Protein AF-A0A399RHL9-F1 (afdb_monomer_lite)

Radius of gyration: 34.87 Å; chains: 1; bounding box: 96×93×92 Å

Secondary structure (DSSP, 8-state):
--HHHHHHHHHHHHHHHHHHHHHHHHHHHHHHHHHHHHHHHHHHHHHHHHHHHHHHHHHHHHHHHHH----GGGGS----HHHHHHHH-TT-S--HHHHHHHHHHHHHHHHHHHHHHH-S-HHHHHHHHHHHHHHHHHHHHHHHHTT--GGGSPPEEHHHHHHHHHHTT--TTSSTT--HHHHHHHHHHHTT--EESPP-SS-HHHHHHS---------------PPPPP------------------------------------------------------PPPPP-----PPP-------

Organism: NCBI:txid1608422

Sequence (304 aa):
MTEENLEVLLVIGGGIAAIVVLMIIWFVWKNMRASGRALKMALDGVGHEFRFNLQRVLAELRDLSANGDVSDDLAMPLARPQLKSLLAQPAVKDKRALERLDTMYQALEASRSNVRQQGQSGEAVDAYKRSAVEAVAILYLWEQHKGGLPEKAPSTSSSAVRDWMKSLGFTQTLIPGMALRDEVIRQLRGMRMPLKPGDLRMTAQDYYGTPKKENTAPKGELVAGAPDPVEPTNMAEEAAQQAAEPEVEAPPAENEQSAPEPEEDVAEASQEAEPVVDNAVAEPTPAPLAGDAAQPSRRRRRRR

Foldseek 3Di:
DDPVVVVCCCVVVVVVVVVVVVVVVVVVVVVVVVVVVVVVVLLVVQLVLLLVLLVVLLLQLQCCQPPVDNDPVLVDQSDRVSLVVVCPDPVDPDCPLSVVLVVLSVQLNVLSVQCVVVPSDVVSSVSNLLSSLLSLLSSCCCPVVVSDQLQPDPEEELVVQVVVCVVSVNDLPSRPPGRSSVSNVVSSVVSVHRYPPDPCPADVCRVVVPPDPPPPPDDDDDDDDDDDDDDDDDDDDDDDDDDDDDDDDDDDDDDDDDDDDDDDDDDDDDDDDDDDDDDDDDDDDDDDDDDDDDDDDDDDDDDD

Structure (mmCIF, N/CA/C/O backbone):
data_AF-A0A399RHL9-F1
#
_entry.id   AF-A0A399RHL9-F1
#
loop_
_atom_site.group_PDB
_atom_site.id
_atom_site.type_symbol
_atom_site.label_atom_id
_atom_site.label_alt_id
_atom_site.label_comp_id
_atom_site.label_asym_id
_atom_site.label_entity_id
_atom_site.label_seq_id
_atom_site.pdbx_PDB_ins_code
_atom_site.Cartn_x
_atom_site.Cartn_y
_atom_site.Cartn_z
_atom_site.occupancy
_atom_site.B_iso_or_equiv
_atom_site.auth_seq_id
_atom_site.auth_comp_id
_atom_site.auth_asym_id
_atom_site.auth_atom_id
_atom_site.pdbx_PDB_model_num
ATOM 1 N N . MET A 1 1 ? 44.252 0.291 -57.057 1.00 55.25 1 MET A N 1
ATOM 2 C CA . MET A 1 1 ? 42.780 0.383 -56.952 1.00 55.25 1 MET A CA 1
ATOM 3 C C . MET A 1 1 ? 42.317 1.334 -58.038 1.00 55.25 1 MET A C 1
ATOM 5 O O . MET A 1 1 ? 42.894 2.407 -58.129 1.00 55.25 1 MET A O 1
ATOM 9 N N . THR A 1 2 ? 41.387 0.917 -58.895 1.00 80.38 2 THR A N 1
ATOM 10 C CA . THR A 1 2 ? 40.711 1.796 -59.865 1.00 80.38 2 THR A CA 1
ATOM 11 C C . THR A 1 2 ? 39.635 2.612 -59.143 1.00 80.38 2 THR A C 1
ATOM 13 O O . THR A 1 2 ? 39.122 2.144 -58.125 1.00 80.38 2 THR A O 1
ATOM 16 N N . GLU A 1 3 ? 39.307 3.812 -59.632 1.00 76.19 3 GLU A N 1
ATOM 17 C CA . GLU A 1 3 ? 38.246 4.668 -59.060 1.00 76.19 3 GLU A CA 1
ATOM 18 C C . GLU A 1 3 ? 36.916 3.912 -58.912 1.00 76.19 3 GLU A C 1
ATOM 20 O O . GLU A 1 3 ? 36.282 3.983 -57.864 1.00 76.19 3 GLU A O 1
ATOM 25 N N . GLU A 1 4 ? 36.582 3.059 -59.881 1.00 76.38 4 GLU A N 1
ATOM 26 C CA . GLU A 1 4 ? 35.396 2.192 -59.862 1.00 76.38 4 GLU A CA 1
ATOM 27 C C . GLU A 1 4 ? 35.346 1.259 -58.637 1.00 76.38 4 GLU A C 1
ATOM 29 O O . GLU A 1 4 ? 34.295 1.067 -58.029 1.00 76.38 4 GLU A O 1
ATOM 34 N N . ASN A 1 5 ? 36.487 0.707 -58.207 1.00 76.06 5 ASN A N 1
ATOM 35 C CA . ASN A 1 5 ? 36.539 -0.150 -57.018 1.00 76.06 5 ASN A CA 1
ATOM 36 C C . ASN A 1 5 ? 36.351 0.651 -55.722 1.00 76.06 5 ASN A C 1
ATOM 38 O O . ASN A 1 5 ? 35.915 0.091 -54.716 1.00 76.06 5 ASN A O 1
ATOM 42 N N . LEU A 1 6 ? 36.695 1.940 -55.733 1.00 74.25 6 LEU A N 1
ATOM 43 C CA . LEU A 1 6 ? 36.546 2.828 -54.586 1.00 74.25 6 LEU A CA 1
ATOM 44 C C . LEU A 1 6 ? 35.093 3.303 -54.460 1.00 74.25 6 LEU A C 1
ATOM 46 O O . LEU A 1 6 ? 34.550 3.264 -53.361 1.00 74.25 6 LEU A O 1
ATOM 50 N N . GLU A 1 7 ? 34.431 3.632 -55.572 1.00 77.38 7 GLU A N 1
ATOM 51 C CA . GLU A 1 7 ? 32.996 3.952 -55.610 1.00 77.38 7 GLU A CA 1
ATOM 52 C C . GLU A 1 7 ? 32.123 2.769 -55.183 1.00 77.38 7 GLU A C 1
ATOM 54 O O . GLU A 1 7 ? 31.241 2.921 -54.338 1.00 77.38 7 GLU A O 1
ATOM 59 N N . VAL A 1 8 ? 32.405 1.565 -55.692 1.00 80.62 8 VAL A N 1
ATOM 60 C CA . VAL A 1 8 ? 31.681 0.345 -55.302 1.00 80.62 8 VAL A CA 1
ATOM 61 C C . VAL A 1 8 ? 31.850 0.062 -53.808 1.00 80.62 8 VAL A C 1
ATOM 63 O O . VAL A 1 8 ? 30.878 -0.265 -53.130 1.00 80.62 8 VAL A O 1
ATOM 66 N N . LEU A 1 9 ? 33.056 0.235 -53.260 1.00 78.81 9 LEU A N 1
ATOM 67 C CA . LEU A 1 9 ? 33.312 0.033 -51.833 1.00 78.81 9 LEU A CA 1
ATOM 68 C C . LEU A 1 9 ? 32.619 1.099 -50.972 1.00 78.81 9 LEU A C 1
ATOM 70 O O . LEU A 1 9 ? 32.098 0.768 -49.910 1.00 78.81 9 LEU A O 1
ATOM 74 N N . LEU A 1 10 ? 32.549 2.349 -51.434 1.00 82.62 10 LEU A N 1
ATOM 75 C CA . LEU A 1 10 ? 31.907 3.449 -50.710 1.00 82.62 10 LEU A CA 1
ATOM 76 C C . LEU A 1 10 ? 30.376 3.328 -50.734 1.00 82.62 10 LEU A C 1
ATOM 78 O O . LEU A 1 10 ? 29.737 3.496 -49.700 1.00 82.62 10 LEU A O 1
ATOM 82 N N . VAL A 1 11 ? 29.781 2.948 -51.868 1.00 84.44 11 VAL A N 1
ATOM 83 C CA . VAL A 1 11 ? 28.327 2.756 -51.995 1.00 84.44 11 VAL A CA 1
ATOM 84 C C . VAL A 1 11 ? 27.869 1.473 -51.302 1.00 84.44 11 VAL A C 1
ATOM 86 O O . VAL A 1 11 ? 26.917 1.507 -50.525 1.00 84.44 11 VAL A O 1
ATOM 89 N N . ILE A 1 12 ? 28.547 0.341 -51.524 1.00 78.31 12 ILE A N 1
ATOM 90 C CA . ILE A 1 12 ? 28.175 -0.935 -50.892 1.00 78.31 12 ILE A CA 1
ATOM 91 C C . ILE A 1 12 ? 28.532 -0.916 -49.405 1.00 78.31 12 ILE A C 1
ATOM 93 O O . ILE A 1 12 ? 27.703 -1.271 -48.570 1.00 78.31 12 ILE A O 1
ATOM 97 N N . GLY A 1 13 ? 29.736 -0.468 -49.049 1.00 83.44 13 GLY A N 1
ATOM 98 C CA . GLY A 1 13 ? 30.170 -0.353 -47.657 1.00 83.44 13 GLY A CA 1
ATOM 99 C C . GLY A 1 13 ? 29.363 0.687 -46.883 1.00 83.44 13 GLY A C 1
ATOM 100 O O . GLY A 1 13 ? 28.930 0.409 -45.766 1.00 83.44 13 GLY A O 1
ATOM 101 N N . GLY A 1 14 ? 29.083 1.843 -47.491 1.00 87.75 14 GLY A N 1
ATOM 102 C CA . GLY A 1 14 ? 28.215 2.875 -46.920 1.00 87.75 14 GLY A CA 1
ATOM 103 C C . GLY A 1 14 ? 26.768 2.407 -46.772 1.00 87.75 14 GLY A C 1
ATOM 104 O O . GLY A 1 14 ? 26.160 2.621 -45.726 1.00 87.75 14 GLY A O 1
ATOM 105 N N . GLY A 1 15 ? 26.239 1.686 -47.765 1.00 90.31 15 GLY A N 1
ATOM 106 C CA . GLY A 1 15 ? 24.915 1.069 -47.700 1.00 90.31 15 GLY A CA 1
ATOM 107 C C . GLY A 1 15 ? 24.801 0.041 -46.571 1.00 90.31 15 GLY A C 1
ATOM 108 O O . GLY A 1 15 ? 23.846 0.077 -45.797 1.00 90.31 15 GLY A O 1
ATOM 109 N N . ILE A 1 16 ? 25.803 -0.831 -46.410 1.00 92.31 16 ILE A N 1
ATOM 110 C CA . ILE A 1 16 ? 25.856 -1.796 -45.301 1.00 92.31 16 ILE A CA 1
ATOM 111 C C . ILE A 1 16 ? 25.965 -1.068 -43.957 1.00 92.31 16 ILE A C 1
ATOM 113 O O . ILE A 1 16 ? 25.233 -1.407 -43.028 1.00 92.31 16 ILE A O 1
ATOM 117 N N . ALA A 1 17 ? 26.822 -0.051 -43.844 1.00 92.56 17 ALA A N 1
ATOM 118 C CA . ALA A 1 17 ? 26.959 0.733 -42.619 1.00 92.56 17 ALA A CA 1
ATOM 119 C C . ALA A 1 17 ? 25.636 1.413 -42.229 1.00 92.56 17 ALA A C 1
ATOM 121 O O . ALA A 1 17 ? 25.227 1.329 -41.071 1.00 92.56 17 ALA A O 1
ATOM 122 N N . ALA A 1 18 ? 24.922 2.003 -43.192 1.00 93.31 18 ALA A N 1
ATOM 123 C CA . ALA A 1 18 ? 23.610 2.601 -42.962 1.00 93.31 18 ALA A CA 1
ATOM 124 C C . ALA A 1 18 ? 22.585 1.566 -42.464 1.00 93.31 18 ALA A C 1
ATOM 126 O O . ALA A 1 18 ? 21.880 1.816 -41.486 1.00 93.31 18 ALA A O 1
ATOM 127 N N . ILE A 1 19 ? 22.542 0.375 -43.072 1.00 95.38 19 ILE A N 1
ATOM 128 C CA . ILE A 1 19 ? 21.660 -0.717 -42.632 1.00 95.38 19 ILE A CA 1
ATOM 129 C C . ILE A 1 19 ? 22.004 -1.164 -41.205 1.00 95.38 19 ILE A C 1
ATOM 131 O O . ILE A 1 19 ? 21.102 -1.355 -40.388 1.00 95.38 19 ILE A O 1
ATOM 135 N N . VAL A 1 20 ? 23.291 -1.304 -40.877 1.00 96.31 20 VAL A N 1
ATOM 136 C CA . VAL A 1 20 ? 23.738 -1.687 -39.529 1.00 96.31 20 VAL A CA 1
ATOM 137 C C . VAL A 1 20 ? 23.330 -0.635 -38.499 1.00 96.31 20 VAL A C 1
ATOM 139 O O . VAL A 1 20 ? 22.803 -0.990 -37.445 1.00 96.31 20 VAL A O 1
ATOM 142 N N . VAL A 1 21 ? 23.499 0.654 -38.803 1.00 96.75 21 VAL A N 1
ATOM 143 C CA . VAL A 1 21 ? 23.062 1.746 -37.919 1.00 96.75 21 VAL A CA 1
ATOM 144 C C . VAL A 1 21 ? 21.550 1.697 -37.700 1.00 96.75 21 VAL A C 1
ATOM 146 O O . VAL A 1 21 ? 21.098 1.740 -36.555 1.00 96.75 21 VAL A O 1
ATOM 149 N N . LEU A 1 22 ? 20.759 1.517 -38.762 1.00 97.12 22 LEU A N 1
ATOM 150 C CA . LEU A 1 22 ? 19.306 1.367 -38.650 1.00 97.12 22 LEU A CA 1
ATOM 151 C C . LEU A 1 22 ? 18.915 0.140 -37.814 1.00 97.12 22 LEU A C 1
ATOM 153 O O . LEU A 1 22 ? 18.004 0.226 -36.989 1.00 97.12 22 LEU A O 1
ATOM 157 N N . MET A 1 23 ? 19.624 -0.984 -37.961 1.00 97.12 23 MET A N 1
ATOM 158 C CA . MET A 1 23 ? 19.416 -2.168 -37.123 1.00 97.12 23 MET A CA 1
ATOM 159 C C . MET A 1 23 ? 19.721 -1.898 -35.649 1.00 97.12 23 MET A C 1
ATOM 161 O O . MET A 1 23 ? 18.959 -2.345 -34.791 1.00 97.12 23 MET A O 1
ATOM 165 N N . ILE A 1 24 ? 20.795 -1.167 -35.339 1.00 96.50 24 ILE A N 1
ATOM 166 C CA . ILE A 1 24 ? 21.144 -0.797 -33.961 1.00 96.50 24 ILE A CA 1
ATOM 167 C C . ILE A 1 24 ? 20.061 0.109 -33.371 1.00 96.50 24 ILE A C 1
ATOM 169 O O . ILE A 1 24 ? 19.568 -0.172 -32.279 1.00 96.50 24 ILE A O 1
ATOM 173 N N . ILE A 1 25 ? 19.635 1.144 -34.102 1.00 96.88 25 ILE A N 1
ATOM 174 C CA . ILE A 1 25 ? 18.561 2.053 -33.675 1.00 96.88 25 ILE A CA 1
ATOM 175 C C . ILE A 1 25 ? 17.276 1.262 -33.399 1.00 96.88 25 ILE A C 1
ATOM 177 O O . ILE A 1 25 ? 16.676 1.396 -32.330 1.00 96.88 25 ILE A O 1
ATOM 181 N N . TRP A 1 26 ? 16.882 0.382 -34.323 1.00 96.88 26 TRP A N 1
ATOM 182 C CA . TRP A 1 26 ? 15.706 -0.469 -34.156 1.00 96.88 26 TRP A CA 1
ATOM 183 C C . TRP A 1 26 ? 15.832 -1.408 -32.953 1.00 96.88 26 TRP A C 1
ATOM 185 O O . TRP A 1 26 ? 14.879 -1.563 -32.185 1.00 96.88 26 TRP A O 1
ATOM 195 N N . PHE A 1 27 ? 17.001 -2.021 -32.757 1.00 95.62 27 PHE A N 1
ATOM 196 C CA . PHE A 1 27 ? 17.260 -2.922 -31.639 1.00 95.62 27 PHE A CA 1
ATOM 197 C C . PHE A 1 27 ? 17.161 -2.194 -30.296 1.00 95.62 27 PHE A C 1
ATOM 199 O O . PHE A 1 27 ? 16.464 -2.665 -29.394 1.00 95.62 27 PHE A O 1
ATOM 206 N N . VAL A 1 28 ? 17.790 -1.020 -30.177 1.00 94.69 28 VAL A N 1
ATOM 207 C CA . VAL A 1 28 ? 17.722 -0.174 -28.977 1.00 94.69 28 VAL A CA 1
ATOM 208 C C . VAL A 1 28 ? 16.277 0.222 -28.693 1.00 94.69 28 VAL A C 1
ATOM 210 O O . VAL A 1 28 ? 15.785 -0.001 -27.587 1.00 94.69 28 VAL A O 1
ATOM 213 N N . TRP A 1 29 ? 15.554 0.714 -29.698 1.00 94.88 29 TRP A N 1
ATOM 214 C CA . TRP A 1 29 ? 14.150 1.098 -29.560 1.00 94.88 29 TRP A CA 1
ATOM 215 C C . TRP A 1 29 ? 13.249 -0.072 -29.140 1.00 94.88 29 TRP A C 1
ATOM 217 O O . TRP A 1 29 ? 12.431 0.053 -28.220 1.00 94.88 29 TRP A O 1
ATOM 227 N N . LYS A 1 30 ? 13.419 -1.242 -29.767 1.00 94.69 30 LYS A N 1
ATOM 228 C CA . LYS A 1 30 ? 12.666 -2.456 -29.430 1.00 94.69 30 LYS A CA 1
ATOM 229 C C . LYS A 1 30 ? 12.951 -2.896 -27.997 1.00 94.69 30 LYS A C 1
ATOM 231 O O . LYS A 1 30 ? 12.010 -3.237 -27.274 1.00 94.69 30 LYS A O 1
ATOM 236 N N . ASN A 1 31 ? 14.216 -2.870 -27.581 1.00 91.88 31 ASN A N 1
ATOM 237 C CA . ASN A 1 31 ? 14.610 -3.248 -26.231 1.00 91.88 31 ASN A CA 1
ATOM 238 C C . ASN A 1 31 ? 14.062 -2.257 -25.195 1.00 91.88 31 ASN A C 1
ATOM 240 O O . ASN A 1 31 ? 13.451 -2.681 -24.220 1.00 91.88 31 ASN A O 1
ATOM 244 N N . MET A 1 32 ? 14.144 -0.948 -25.456 1.00 88.00 32 MET A N 1
ATOM 245 C CA . MET A 1 32 ? 13.552 0.086 -24.596 1.00 88.00 32 MET A CA 1
ATOM 246 C C . MET A 1 32 ? 12.046 -0.124 -24.393 1.00 88.00 32 MET A C 1
ATOM 248 O O . MET A 1 32 ? 11.558 -0.073 -23.262 1.00 88.00 32 MET A O 1
ATOM 252 N N . ARG A 1 33 ? 11.295 -0.430 -25.461 1.00 90.69 33 ARG A N 1
ATOM 253 C CA . ARG A 1 33 ? 9.865 -0.767 -25.347 1.00 90.69 33 ARG A CA 1
ATOM 254 C C . ARG A 1 33 ? 9.613 -2.046 -24.553 1.00 90.69 33 ARG A C 1
ATOM 256 O O . ARG A 1 33 ? 8.647 -2.114 -23.792 1.00 90.69 33 ARG A O 1
ATOM 263 N N . ALA A 1 34 ? 10.425 -3.082 -24.757 1.00 88.31 34 ALA A N 1
ATOM 264 C CA . ALA A 1 34 ? 10.298 -4.334 -24.018 1.00 88.31 34 ALA A CA 1
ATOM 265 C C . ALA A 1 34 ? 10.549 -4.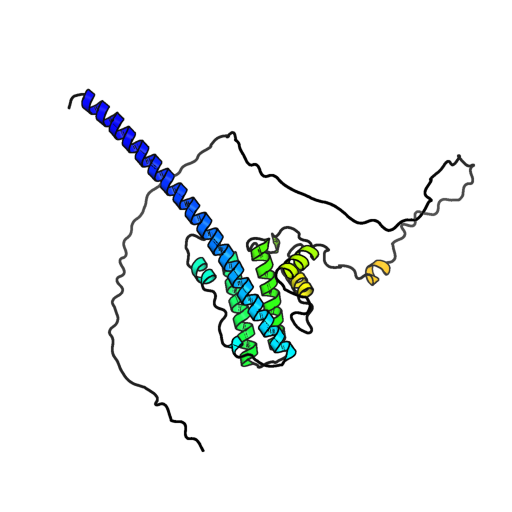116 -22.519 1.00 88.31 34 ALA A C 1
ATOM 267 O O . ALA A 1 34 ? 9.714 -4.514 -21.706 1.00 88.31 34 ALA A O 1
ATOM 268 N N . SER A 1 35 ? 11.618 -3.398 -22.164 1.00 85.69 35 SER A N 1
ATOM 269 C CA . SER A 1 35 ? 11.931 -3.017 -20.784 1.00 85.69 35 SER A CA 1
ATOM 270 C C . SER A 1 35 ? 10.822 -2.175 -20.153 1.00 85.69 35 SER A C 1
ATOM 272 O O . SER A 1 35 ? 10.444 -2.433 -19.014 1.00 85.69 35 SER A O 1
ATOM 274 N N . GLY A 1 36 ? 10.238 -1.224 -20.891 1.00 85.69 36 GLY A N 1
ATOM 275 C CA . GLY A 1 36 ? 9.114 -0.419 -20.401 1.00 85.69 36 GLY A CA 1
ATOM 276 C C . GLY A 1 36 ? 7.871 -1.254 -20.067 1.00 85.69 36 GLY A C 1
ATOM 277 O O . GLY A 1 36 ? 7.256 -1.060 -19.019 1.00 85.69 36 GLY A O 1
ATOM 278 N N . ARG A 1 37 ? 7.521 -2.229 -20.919 1.00 88.44 37 ARG A N 1
ATOM 279 C CA . ARG A 1 37 ? 6.405 -3.157 -20.649 1.00 88.44 37 ARG A CA 1
ATOM 280 C C . ARG A 1 37 ? 6.692 -4.073 -19.461 1.00 88.44 37 ARG A C 1
ATOM 282 O O . ARG A 1 37 ? 5.814 -4.249 -18.621 1.00 88.44 37 ARG A O 1
ATOM 289 N N . ALA A 1 38 ? 7.909 -4.609 -19.373 1.00 87.81 38 ALA A N 1
ATOM 290 C CA . ALA A 1 38 ? 8.324 -5.454 -18.258 1.00 87.81 38 ALA A CA 1
ATOM 291 C C . ALA A 1 38 ? 8.271 -4.690 -16.925 1.00 87.81 38 ALA A C 1
ATOM 293 O O . ALA A 1 38 ? 7.748 -5.205 -15.939 1.00 87.81 38 ALA A O 1
ATOM 294 N N . LEU A 1 39 ? 8.728 -3.433 -16.915 1.00 88.19 39 LEU A N 1
ATOM 295 C CA . LEU A 1 39 ? 8.652 -2.568 -15.740 1.00 88.19 39 LEU A CA 1
ATOM 296 C C . LEU A 1 39 ? 7.203 -2.306 -15.319 1.00 88.19 39 LEU A C 1
ATOM 298 O O . LEU A 1 39 ? 6.894 -2.386 -14.134 1.00 88.19 39 LEU A O 1
ATOM 302 N N . LYS A 1 40 ? 6.303 -2.031 -16.272 1.00 89.25 40 LYS A N 1
ATOM 303 C CA . LYS A 1 40 ? 4.878 -1.841 -15.970 1.00 89.25 40 LYS A CA 1
ATOM 304 C C . LYS A 1 40 ? 4.280 -3.081 -15.298 1.00 89.25 40 LYS A C 1
ATOM 306 O O . LYS A 1 40 ? 3.663 -2.955 -14.249 1.00 89.25 40 LYS A O 1
ATOM 311 N N . MET A 1 41 ? 4.532 -4.268 -15.852 1.00 89.69 41 MET A N 1
ATOM 312 C CA . MET A 1 41 ? 4.066 -5.528 -15.261 1.00 89.69 41 MET A CA 1
ATOM 313 C C . MET A 1 41 ? 4.639 -5.761 -13.859 1.00 89.69 41 MET A C 1
ATOM 315 O O . MET A 1 41 ? 3.928 -6.225 -12.973 1.00 89.69 41 MET A O 1
ATOM 319 N N . ALA A 1 42 ? 5.908 -5.417 -13.636 1.00 90.62 42 ALA A N 1
ATOM 320 C CA . ALA A 1 42 ? 6.525 -5.536 -12.321 1.00 90.62 42 ALA A CA 1
ATOM 321 C C . ALA A 1 42 ? 5.913 -4.559 -11.298 1.00 90.62 42 ALA A C 1
ATOM 323 O O . ALA A 1 42 ? 5.683 -4.942 -10.153 1.00 90.62 42 ALA A O 1
ATOM 324 N N . LEU A 1 43 ? 5.607 -3.319 -11.700 1.00 91.19 43 LEU A N 1
ATOM 325 C CA . LEU A 1 43 ? 4.920 -2.336 -10.850 1.00 91.19 43 LEU A CA 1
ATOM 326 C C . LEU A 1 43 ? 3.494 -2.781 -10.501 1.00 91.19 43 LEU A C 1
ATOM 328 O O . LEU A 1 43 ? 3.082 -2.671 -9.344 1.00 91.19 43 LEU A O 1
ATOM 332 N N . ASP A 1 44 ? 2.765 -3.331 -11.473 1.00 91.94 44 ASP A N 1
ATOM 333 C CA . ASP A 1 44 ? 1.448 -3.926 -11.233 1.00 91.94 44 ASP A CA 1
ATOM 334 C C . ASP A 1 44 ? 1.567 -5.097 -10.244 1.00 91.94 44 ASP A C 1
ATOM 336 O O . ASP A 1 44 ? 0.759 -5.222 -9.321 1.00 91.94 44 ASP A O 1
ATOM 340 N N . GLY A 1 45 ? 2.617 -5.911 -10.375 1.00 93.00 45 GLY A N 1
ATOM 341 C CA . GLY A 1 45 ? 2.945 -6.987 -9.445 1.00 93.00 45 GLY A CA 1
ATOM 342 C C . GLY A 1 45 ? 3.147 -6.509 -8.001 1.00 93.00 45 GLY A C 1
ATOM 343 O O . GLY A 1 45 ? 2.574 -7.094 -7.082 1.00 93.00 45 GLY A O 1
ATOM 344 N N . VAL A 1 46 ? 3.865 -5.399 -7.792 1.00 94.69 46 VAL A N 1
ATOM 345 C CA . VAL A 1 46 ? 4.035 -4.795 -6.456 1.00 94.69 46 VAL A CA 1
ATOM 346 C C . VAL A 1 46 ? 2.698 -4.383 -5.842 1.00 94.69 46 VAL A C 1
ATOM 348 O O . VAL A 1 46 ? 2.476 -4.607 -4.653 1.00 94.69 46 VAL A O 1
ATOM 351 N N . GLY A 1 47 ? 1.780 -3.834 -6.643 1.00 93.56 47 GLY A N 1
ATOM 352 C CA . GLY A 1 47 ? 0.429 -3.516 -6.173 1.00 93.56 47 GLY A CA 1
ATOM 353 C C . GLY A 1 47 ? -0.329 -4.761 -5.707 1.00 93.56 47 GLY A C 1
ATOM 354 O O . GLY A 1 47 ? -0.907 -4.770 -4.619 1.00 93.56 47 GLY A O 1
ATOM 355 N N . HIS A 1 48 ? -0.262 -5.843 -6.488 1.00 94.62 48 HIS A N 1
ATOM 356 C CA . HIS A 1 48 ? -0.888 -7.120 -6.139 1.00 94.62 48 HIS A CA 1
ATOM 357 C C . HIS A 1 48 ? -0.288 -7.738 -4.870 1.00 94.62 48 HIS A C 1
ATOM 359 O O . HIS A 1 48 ? -1.036 -8.212 -4.014 1.00 94.62 48 HIS A O 1
ATOM 365 N N . GLU A 1 49 ? 1.038 -7.707 -4.731 1.00 95.38 49 GLU A N 1
ATOM 366 C CA . GLU A 1 49 ? 1.757 -8.164 -3.538 1.00 95.38 49 GLU A CA 1
ATOM 367 C C . GLU A 1 49 ? 1.317 -7.382 -2.292 1.00 95.38 49 GLU A C 1
ATOM 369 O O . GLU A 1 49 ? 0.988 -7.976 -1.261 1.00 95.38 49 GLU A O 1
ATOM 374 N N . PHE A 1 50 ? 1.252 -6.052 -2.394 1.00 95.69 50 PHE A N 1
ATOM 375 C CA . PHE A 1 50 ? 0.827 -5.195 -1.290 1.00 95.69 50 PHE A CA 1
ATOM 376 C C . PHE A 1 50 ? -0.619 -5.454 -0.892 1.00 95.69 50 PHE A C 1
ATOM 378 O O . PHE A 1 50 ? -0.908 -5.640 0.290 1.00 95.69 50 PHE A O 1
ATOM 385 N N . ARG A 1 51 ? -1.515 -5.568 -1.873 1.00 94.88 51 ARG A N 1
ATOM 386 C CA . ARG A 1 51 ? -2.921 -5.892 -1.634 1.00 94.88 51 ARG A CA 1
ATOM 387 C C . ARG A 1 51 ? -3.098 -7.243 -0.942 1.00 94.88 51 ARG A C 1
ATOM 389 O O . ARG A 1 51 ? -3.866 -7.331 0.012 1.00 94.88 51 ARG A O 1
ATOM 396 N N . PHE A 1 52 ? -2.394 -8.280 -1.397 1.00 93.44 52 PHE A N 1
ATOM 397 C CA . PHE A 1 52 ? -2.467 -9.614 -0.798 1.00 93.44 52 PHE A CA 1
ATOM 398 C C . PHE A 1 52 ? -2.001 -9.603 0.665 1.00 93.44 52 PHE A C 1
ATOM 400 O O . PHE A 1 52 ? -2.707 -10.079 1.556 1.00 93.44 52 PHE A O 1
ATOM 407 N N . ASN A 1 53 ? -0.850 -8.983 0.934 1.00 94.00 53 ASN A N 1
ATOM 408 C CA . ASN A 1 53 ? -0.336 -8.845 2.297 1.00 94.00 53 ASN A CA 1
ATOM 409 C C . ASN A 1 53 ? -1.279 -8.021 3.184 1.00 94.00 53 ASN A C 1
ATOM 411 O O . ASN A 1 53 ? -1.444 -8.328 4.363 1.00 94.00 53 ASN A O 1
ATOM 415 N N . LEU A 1 54 ? -1.941 -7.010 2.625 1.00 94.25 54 LEU A N 1
ATOM 416 C CA . LEU A 1 54 ? -2.897 -6.195 3.361 1.00 94.25 54 LEU A CA 1
ATOM 417 C C . LEU A 1 54 ? -4.175 -6.963 3.714 1.00 94.25 54 LEU A C 1
ATOM 419 O O . LEU A 1 54 ? -4.676 -6.829 4.825 1.00 94.25 54 LEU A O 1
ATOM 423 N N . GLN A 1 55 ? -4.679 -7.812 2.816 1.00 92.69 55 GLN A N 1
ATOM 424 C CA . GLN A 1 55 ? -5.803 -8.703 3.124 1.00 92.69 55 GLN A CA 1
ATOM 425 C C . GLN A 1 55 ? -5.467 -9.649 4.281 1.00 92.69 55 GLN A C 1
ATOM 427 O O . GLN A 1 55 ? -6.289 -9.828 5.179 1.00 92.69 55 GLN A O 1
ATOM 432 N N . ARG A 1 56 ? -4.241 -10.186 4.301 1.00 91.44 56 ARG A N 1
ATOM 433 C CA . ARG A 1 56 ? -3.737 -10.980 5.426 1.00 91.44 56 ARG A CA 1
ATOM 434 C C . ARG A 1 56 ? -3.718 -10.167 6.724 1.00 91.44 56 ARG A C 1
ATOM 436 O O . ARG A 1 56 ? -4.284 -10.613 7.713 1.00 91.44 56 ARG A O 1
ATOM 443 N N . VAL A 1 57 ? -3.140 -8.964 6.715 1.00 92.25 57 VAL A N 1
ATOM 444 C CA . VAL A 1 57 ? -3.103 -8.066 7.889 1.00 92.25 57 VAL A CA 1
ATOM 445 C C . VAL A 1 57 ? -4.506 -7.759 8.421 1.00 92.25 57 VAL A C 1
ATOM 447 O O . VAL A 1 57 ? -4.734 -7.772 9.628 1.00 92.25 57 VAL A O 1
ATOM 450 N N . LEU A 1 58 ? -5.467 -7.494 7.536 1.00 92.12 58 LEU A N 1
ATOM 451 C CA . LEU A 1 58 ? -6.842 -7.196 7.936 1.00 92.12 58 LEU A CA 1
ATOM 452 C C . LEU A 1 58 ? -7.555 -8.426 8.518 1.00 92.12 58 LEU A C 1
ATOM 454 O O . LEU A 1 58 ? -8.331 -8.279 9.461 1.00 92.12 58 LEU A O 1
ATOM 458 N N . ALA A 1 59 ? -7.282 -9.626 7.998 1.00 89.50 59 ALA A N 1
ATOM 459 C CA . ALA A 1 59 ? -7.777 -10.874 8.577 1.00 89.50 59 ALA A CA 1
ATOM 460 C C . ALA A 1 59 ? -7.165 -11.136 9.964 1.00 89.50 59 ALA A C 1
ATOM 462 O O . ALA A 1 59 ? -7.898 -11.445 10.899 1.00 89.50 59 ALA A O 1
ATOM 463 N N . GLU A 1 60 ? -5.857 -10.912 10.124 1.00 88.94 60 GLU A N 1
ATOM 464 C CA . GLU A 1 60 ? -5.175 -10.992 11.422 1.00 88.94 60 GLU A CA 1
ATOM 465 C C . GLU A 1 60 ? -5.800 -10.015 12.436 1.00 88.94 60 GLU A C 1
ATOM 467 O O . GLU A 1 60 ? -6.124 -10.400 13.556 1.00 88.94 60 GLU A O 1
ATOM 472 N N . LEU A 1 61 ? -6.050 -8.761 12.038 1.00 90.25 61 LEU A N 1
ATOM 473 C CA . LEU A 1 61 ? -6.705 -7.753 12.882 1.00 90.25 61 LEU A CA 1
ATOM 474 C C . LEU A 1 61 ? -8.145 -8.113 13.258 1.00 90.25 61 LEU A C 1
ATOM 476 O O . LEU A 1 61 ? -8.575 -7.831 14.380 1.00 90.25 61 LEU A O 1
ATOM 480 N N . ARG A 1 62 ? -8.897 -8.718 12.336 1.00 88.88 62 ARG A N 1
ATOM 481 C CA . ARG A 1 62 ? -10.241 -9.229 12.615 1.00 88.88 62 ARG A CA 1
ATOM 482 C C . ARG A 1 62 ? -10.188 -10.300 13.697 1.00 88.88 62 ARG A C 1
ATOM 484 O O . ARG A 1 62 ? -10.950 -10.219 14.656 1.00 88.88 62 ARG A O 1
ATOM 491 N N . ASP A 1 63 ? -9.292 -11.269 13.549 1.00 86.94 63 ASP A N 1
ATOM 492 C CA . ASP A 1 63 ? -9.196 -12.412 14.454 1.00 86.94 63 ASP A CA 1
ATOM 493 C C . ASP A 1 63 ? -8.691 -11.976 15.840 1.00 86.94 63 ASP A C 1
ATOM 495 O O . ASP A 1 63 ? -9.276 -12.364 16.854 1.00 86.94 63 ASP A O 1
ATOM 499 N N . LEU A 1 64 ? -7.712 -11.062 15.887 1.00 86.88 64 LEU A N 1
ATOM 500 C CA . LEU A 1 64 ? -7.263 -10.399 17.117 1.00 86.88 64 LEU A CA 1
ATOM 501 C C . LEU A 1 64 ? -8.414 -9.674 17.825 1.00 86.88 64 LEU A C 1
ATOM 503 O O . LEU A 1 64 ? -8.562 -9.778 19.039 1.00 86.88 64 LEU A O 1
ATOM 507 N N . SER A 1 65 ? -9.241 -8.944 17.073 1.00 83.62 65 SER A N 1
ATOM 508 C CA . SER A 1 65 ? -10.338 -8.162 17.646 1.00 83.62 65 SER A CA 1
ATOM 509 C C . SER A 1 65 ? -11.552 -9.002 18.054 1.00 83.62 65 SER A C 1
ATOM 511 O O . SER A 1 65 ? -12.353 -8.518 18.851 1.00 83.62 65 SER A O 1
ATOM 513 N N . ALA A 1 66 ? -11.736 -10.195 17.482 1.00 82.75 66 ALA A N 1
ATOM 514 C CA . ALA A 1 66 ? -12.884 -11.062 17.751 1.00 82.75 66 ALA A CA 1
ATOM 515 C C . ALA A 1 66 ? -12.592 -12.106 18.837 1.00 82.75 66 ALA A C 1
ATOM 517 O O . ALA A 1 66 ? -13.404 -12.292 19.740 1.00 82.75 66 ALA A O 1
ATOM 518 N N . ASN A 1 67 ? -11.443 -12.778 18.746 1.00 77.00 67 ASN A N 1
ATOM 519 C CA . ASN A 1 67 ? -11.136 -13.949 19.567 1.00 77.00 67 ASN A CA 1
ATOM 520 C C . ASN A 1 67 ? -10.107 -13.658 20.659 1.00 77.00 67 ASN A C 1
ATOM 522 O O . ASN A 1 67 ? -9.929 -14.484 21.549 1.00 77.00 67 ASN A O 1
ATOM 526 N N . GLY A 1 68 ? -9.423 -12.511 20.592 1.00 70.19 68 GLY A N 1
ATOM 527 C CA . GLY A 1 68 ? -8.356 -12.201 21.532 1.00 70.19 68 GLY A CA 1
ATOM 528 C C . GLY A 1 68 ? -7.224 -13.229 21.480 1.00 70.19 68 GLY A C 1
ATOM 529 O O . GLY A 1 68 ? -6.547 -13.454 22.478 1.00 70.19 68 GLY A O 1
ATOM 530 N N . ASP A 1 69 ? -6.963 -13.839 20.319 1.00 67.00 69 ASP A N 1
ATOM 531 C CA . ASP A 1 69 ? -5.852 -14.780 20.150 1.00 67.00 69 ASP A CA 1
ATOM 532 C C . ASP A 1 69 ? -4.815 -14.255 19.152 1.00 67.00 69 ASP A C 1
ATOM 534 O O . ASP A 1 69 ? -5.148 -13.717 18.092 1.00 67.00 69 ASP A O 1
ATOM 538 N N . VAL A 1 70 ? -3.540 -14.364 19.525 1.00 65.31 70 VAL A N 1
ATOM 539 C CA . VAL A 1 70 ? -2.416 -13.988 18.666 1.00 65.31 70 VAL A CA 1
ATOM 540 C C . VAL A 1 70 ? -2.133 -15.200 17.793 1.00 65.31 70 VAL A C 1
ATOM 542 O O . VAL A 1 70 ? -1.407 -16.102 18.196 1.00 65.31 70 VAL A O 1
ATOM 545 N N . SER A 1 71 ? -2.735 -15.227 16.604 1.00 63.50 71 SER A N 1
ATOM 546 C CA . SER A 1 71 ? -2.494 -16.286 15.621 1.00 63.50 71 SER A CA 1
ATOM 547 C C . SER A 1 71 ? -0.989 -16.500 15.393 1.00 63.50 71 SER A C 1
ATOM 549 O O . SER A 1 71 ? -0.240 -15.526 15.265 1.00 63.50 71 SER A O 1
ATOM 551 N N . ASP A 1 72 ? -0.558 -17.763 15.263 1.00 64.94 72 ASP A N 1
ATOM 552 C CA . ASP A 1 72 ? 0.801 -18.138 14.830 1.00 64.94 72 ASP A CA 1
ATOM 553 C C . ASP A 1 72 ? 1.199 -17.428 13.520 1.00 64.94 72 ASP A C 1
ATOM 555 O O . ASP A 1 72 ? 2.385 -17.197 13.267 1.00 64.94 72 ASP A O 1
ATOM 559 N N . ASP A 1 73 ? 0.223 -16.995 12.711 1.00 64.50 73 ASP A N 1
ATOM 560 C CA . ASP A 1 73 ? 0.482 -16.200 11.514 1.00 64.50 73 ASP A CA 1
ATOM 561 C C . ASP A 1 73 ? 1.182 -14.874 11.809 1.00 64.50 73 ASP A C 1
ATOM 563 O O . ASP A 1 73 ? 1.986 -14.462 10.972 1.00 64.50 73 ASP A O 1
ATOM 567 N N . LEU A 1 74 ? 0.979 -14.242 12.978 1.00 67.69 74 LEU A N 1
ATOM 568 C CA . LEU A 1 74 ? 1.704 -13.022 13.368 1.00 67.69 74 LEU A CA 1
ATOM 569 C C . LEU A 1 74 ? 3.226 -13.231 13.425 1.00 67.69 74 LEU A C 1
ATOM 571 O O . LEU A 1 74 ? 3.986 -12.259 13.381 1.00 67.69 74 LEU A O 1
ATOM 575 N N . ALA A 1 75 ? 3.696 -14.478 13.530 1.00 67.56 75 ALA A N 1
ATOM 576 C CA . ALA A 1 75 ? 5.117 -14.794 13.537 1.00 67.56 75 ALA A CA 1
ATOM 577 C C . ALA A 1 75 ? 5.764 -14.687 12.148 1.00 67.56 75 ALA A C 1
ATOM 579 O O . ALA A 1 75 ? 6.951 -14.364 12.058 1.00 67.56 75 ALA A O 1
ATOM 580 N N . MET A 1 76 ? 5.011 -14.934 11.073 1.00 82.12 76 MET A N 1
ATOM 581 C CA . MET A 1 76 ? 5.561 -14.974 9.718 1.00 82.12 76 MET A CA 1
ATOM 582 C C . MET A 1 76 ? 5.683 -13.562 9.136 1.00 82.12 76 MET A C 1
ATOM 584 O O . MET A 1 76 ? 4.667 -12.880 9.040 1.00 82.12 76 MET A O 1
ATOM 588 N N . PRO A 1 77 ? 6.870 -13.117 8.689 1.00 84.75 77 PRO A N 1
ATOM 589 C CA . PRO A 1 77 ? 7.052 -11.772 8.150 1.00 84.75 77 PRO A CA 1
ATOM 590 C C . PRO A 1 77 ? 6.260 -11.551 6.851 1.00 84.75 77 PRO A C 1
ATOM 592 O O . PRO A 1 77 ? 6.100 -12.462 6.035 1.00 84.75 77 PRO A O 1
ATOM 595 N N . LEU A 1 78 ? 5.827 -10.312 6.633 1.00 88.75 78 LEU A N 1
ATOM 596 C CA . LEU A 1 78 ? 5.230 -9.800 5.407 1.00 88.75 78 LEU A CA 1
ATOM 597 C C . LEU A 1 78 ? 6.299 -9.794 4.310 1.00 88.75 78 LEU A C 1
ATOM 599 O O . LEU A 1 78 ? 7.098 -8.865 4.159 1.00 88.75 78 LEU A O 1
ATOM 603 N N . ALA A 1 79 ? 6.347 -10.890 3.557 1.00 89.75 79 ALA A N 1
ATOM 604 C CA . ALA A 1 79 ? 7.271 -11.046 2.449 1.00 89.75 79 ALA A CA 1
ATOM 605 C C . ALA A 1 79 ? 6.971 -10.007 1.361 1.00 89.75 79 ALA A C 1
ATOM 607 O O . ALA A 1 79 ? 5.831 -9.879 0.918 1.00 89.75 79 ALA A O 1
ATOM 608 N N . ARG A 1 80 ? 8.015 -9.296 0.921 1.00 94.06 80 ARG A N 1
ATOM 609 C CA . ARG A 1 80 ? 7.922 -8.257 -0.114 1.00 94.06 80 ARG A CA 1
ATOM 610 C C . ARG A 1 80 ? 8.957 -8.386 -1.248 1.00 94.06 80 ARG A C 1
ATOM 612 O O . ARG A 1 80 ? 9.786 -7.488 -1.441 1.00 94.06 80 ARG A O 1
ATOM 619 N N . PRO A 1 81 ? 9.056 -9.560 -1.905 1.00 93.19 81 PRO A N 1
ATOM 620 C CA . PRO A 1 81 ? 10.129 -9.848 -2.856 1.00 93.19 81 PRO A CA 1
ATOM 621 C C . PRO A 1 81 ? 10.092 -8.960 -4.107 1.00 93.19 81 PRO A C 1
ATOM 623 O O . PRO A 1 81 ? 11.154 -8.534 -4.565 1.00 93.19 81 PRO A O 1
ATOM 626 N N . GLN A 1 82 ? 8.911 -8.649 -4.648 1.00 93.00 82 GLN A N 1
ATOM 627 C CA . GLN A 1 82 ? 8.790 -7.857 -5.873 1.00 93.00 82 GLN A CA 1
ATOM 628 C C . GLN A 1 82 ? 9.162 -6.400 -5.611 1.00 93.00 82 GLN A C 1
ATOM 630 O O . GLN A 1 82 ? 9.943 -5.820 -6.369 1.00 93.00 82 GLN A O 1
ATOM 635 N N . LEU A 1 83 ? 8.698 -5.838 -4.489 1.00 94.12 83 LEU A N 1
ATOM 636 C CA . LEU A 1 83 ? 9.068 -4.484 -4.081 1.00 94.12 83 LEU A CA 1
ATOM 637 C C . LEU A 1 83 ? 10.584 -4.358 -3.879 1.00 94.12 83 LEU A C 1
ATOM 639 O O . LEU A 1 83 ? 11.205 -3.438 -4.413 1.00 94.12 83 LEU A O 1
ATOM 643 N N . LYS A 1 84 ? 11.202 -5.313 -3.170 1.00 94.25 84 LYS A N 1
ATOM 644 C CA . LYS A 1 84 ? 12.660 -5.335 -2.969 1.00 94.25 84 LYS A CA 1
ATOM 645 C C . LYS A 1 84 ? 13.427 -5.429 -4.285 1.00 94.25 84 LYS A C 1
ATOM 647 O O . LYS A 1 84 ? 14.427 -4.735 -4.452 1.00 94.25 84 LYS A O 1
ATOM 652 N N . SER A 1 85 ? 12.958 -6.263 -5.214 1.00 92.12 85 SER A N 1
ATOM 653 C CA . SER A 1 85 ? 13.572 -6.383 -6.537 1.00 92.12 85 SER A CA 1
ATOM 654 C C . SER A 1 85 ? 13.524 -5.055 -7.293 1.00 92.12 85 SER A C 1
ATOM 656 O O . SER A 1 85 ? 14.554 -4.609 -7.791 1.00 92.12 85 SER A O 1
ATOM 658 N N . LEU A 1 86 ? 12.371 -4.376 -7.324 1.00 91.38 86 LEU A N 1
ATOM 659 C CA . LEU A 1 86 ? 12.230 -3.091 -8.015 1.00 91.38 86 LEU A CA 1
ATOM 660 C C . LEU A 1 86 ? 13.036 -1.961 -7.370 1.00 91.38 86 LEU A C 1
ATOM 662 O O . LEU A 1 86 ? 13.617 -1.147 -8.085 1.00 91.38 86 LEU A O 1
ATOM 666 N N . LEU A 1 87 ? 13.121 -1.914 -6.040 1.00 92.06 87 LEU A N 1
ATOM 667 C CA . LEU A 1 87 ? 13.938 -0.917 -5.342 1.00 92.06 87 LEU A CA 1
ATOM 668 C C . LEU A 1 87 ? 15.428 -1.047 -5.686 1.00 92.06 87 LEU A C 1
ATOM 670 O O . LEU A 1 87 ? 16.115 -0.033 -5.840 1.00 92.06 87 LEU A O 1
ATOM 674 N N . ALA A 1 88 ? 15.914 -2.277 -5.869 1.00 90.88 88 ALA A N 1
ATOM 675 C CA . ALA A 1 88 ? 17.291 -2.548 -6.269 1.00 90.88 88 ALA A CA 1
ATOM 676 C C . ALA A 1 88 ? 17.571 -2.240 -7.753 1.00 90.88 88 ALA A C 1
ATOM 678 O O . ALA A 1 88 ? 18.728 -2.078 -8.136 1.00 90.88 88 ALA A O 1
ATOM 679 N N . GLN A 1 89 ? 16.542 -2.128 -8.602 1.00 88.12 89 GLN A N 1
ATOM 680 C CA . GLN A 1 89 ? 16.734 -1.890 -10.032 1.00 88.12 89 GLN A CA 1
ATOM 681 C C . GLN A 1 89 ? 17.151 -0.434 -10.326 1.00 88.12 89 GLN A C 1
ATOM 683 O O . GLN A 1 89 ? 16.523 0.510 -9.836 1.00 88.12 89 GLN A O 1
ATOM 688 N N . PRO A 1 90 ? 18.179 -0.212 -11.169 1.00 82.50 90 PRO A N 1
ATOM 689 C CA . PRO A 1 90 ? 18.595 1.131 -11.584 1.00 82.50 90 PRO A CA 1
ATOM 690 C C . PRO A 1 90 ? 17.672 1.742 -12.651 1.00 82.50 90 PRO A C 1
ATOM 692 O O . PRO A 1 90 ? 17.647 2.956 -12.820 1.00 82.50 90 PRO A O 1
ATOM 695 N N . ALA A 1 91 ? 16.885 0.922 -13.357 1.00 77.00 91 ALA A N 1
ATOM 696 C CA . ALA A 1 91 ? 15.976 1.377 -14.413 1.00 77.00 91 ALA A CA 1
ATOM 697 C C . ALA A 1 91 ? 14.789 2.212 -13.889 1.00 77.00 91 ALA A C 1
ATOM 699 O O . ALA A 1 91 ? 14.152 2.939 -14.656 1.00 77.00 91 ALA A O 1
ATOM 700 N N . VAL A 1 92 ? 14.485 2.124 -12.590 1.00 83.31 92 VAL A N 1
ATOM 701 C CA . VAL A 1 92 ? 13.415 2.897 -11.955 1.00 83.31 92 VAL A CA 1
ATOM 702 C C . VAL A 1 92 ? 13.935 4.288 -11.600 1.00 83.31 92 VAL A C 1
ATOM 704 O O . VAL A 1 92 ? 14.672 4.453 -10.629 1.00 83.31 92 VAL A O 1
ATOM 707 N N . LYS A 1 93 ? 13.541 5.288 -12.398 1.00 79.44 93 LYS A N 1
ATOM 708 C CA . LYS A 1 93 ? 13.983 6.684 -12.238 1.00 79.44 93 LYS A CA 1
ATOM 709 C C . LYS A 1 93 ? 13.376 7.380 -11.015 1.00 79.44 93 LYS A C 1
ATOM 711 O O . LYS A 1 93 ? 14.078 8.125 -10.343 1.00 79.44 93 LYS A O 1
ATOM 716 N N . ASP A 1 94 ? 12.094 7.144 -10.725 1.00 83.81 94 ASP A N 1
ATOM 717 C CA . ASP A 1 94 ? 11.424 7.674 -9.530 1.00 83.81 94 ASP A CA 1
ATOM 718 C C . ASP A 1 94 ? 11.070 6.531 -8.576 1.00 83.81 94 ASP A C 1
ATOM 720 O O . ASP A 1 94 ? 10.198 5.709 -8.860 1.00 83.81 94 ASP A O 1
ATOM 724 N N . LYS A 1 95 ? 11.778 6.476 -7.444 1.00 90.38 95 LYS A N 1
ATOM 725 C CA . LYS A 1 95 ? 11.611 5.444 -6.414 1.00 90.38 95 LYS A CA 1
ATOM 726 C C . LYS A 1 95 ? 10.746 5.900 -5.244 1.00 90.38 95 LYS A C 1
ATOM 728 O O . LYS A 1 95 ? 10.413 5.075 -4.403 1.00 90.38 95 LYS A O 1
ATOM 733 N N . ARG A 1 96 ? 10.306 7.162 -5.200 1.00 90.69 96 ARG A N 1
ATOM 734 C CA . ARG A 1 96 ? 9.622 7.739 -4.026 1.00 90.69 96 ARG A CA 1
ATOM 735 C C . ARG A 1 96 ? 8.354 6.981 -3.644 1.00 90.69 96 ARG A C 1
ATOM 737 O O . ARG A 1 96 ? 8.067 6.785 -2.466 1.00 90.69 96 ARG A O 1
ATOM 744 N N . ALA A 1 97 ? 7.582 6.557 -4.641 1.00 90.44 97 ALA A N 1
ATOM 745 C CA . ALA A 1 97 ? 6.368 5.779 -4.420 1.00 90.44 97 ALA A CA 1
ATOM 746 C C . ALA A 1 97 ? 6.672 4.374 -3.865 1.00 90.44 97 ALA A C 1
ATOM 748 O O . ALA A 1 97 ? 5.989 3.909 -2.954 1.00 90.44 97 ALA A O 1
ATOM 749 N N . LEU A 1 98 ? 7.723 3.726 -4.380 1.00 93.56 98 LEU A N 1
ATOM 750 C CA . LEU A 1 98 ? 8.187 2.419 -3.905 1.00 93.56 98 LEU A CA 1
ATOM 751 C C . LEU A 1 98 ? 8.760 2.517 -2.486 1.00 93.56 98 LEU A C 1
ATOM 753 O O . LEU A 1 98 ? 8.466 1.679 -1.643 1.00 93.56 98 LEU A O 1
ATOM 757 N N . GLU A 1 99 ? 9.531 3.562 -2.199 1.00 94.44 99 GLU A N 1
ATOM 758 C CA . GLU A 1 99 ? 10.059 3.846 -0.864 1.00 94.44 99 GLU A CA 1
ATOM 759 C C . GLU A 1 99 ? 8.930 4.076 0.140 1.00 94.44 99 GLU A C 1
ATOM 761 O O . GLU A 1 99 ? 8.984 3.539 1.241 1.00 94.44 99 GLU A O 1
ATOM 766 N N . ARG A 1 100 ? 7.861 4.788 -0.246 1.00 94.38 100 ARG A N 1
ATOM 767 C CA . ARG A 1 100 ? 6.677 4.959 0.608 1.00 94.38 100 ARG A CA 1
ATOM 768 C C . ARG A 1 100 ? 6.007 3.622 0.933 1.00 94.38 100 ARG A C 1
ATOM 770 O O . ARG A 1 100 ? 5.635 3.403 2.084 1.00 94.38 100 ARG A O 1
ATOM 777 N N . LEU A 1 101 ? 5.870 2.728 -0.049 1.00 95.12 101 LEU A N 1
ATOM 778 C CA . LEU A 1 101 ? 5.393 1.365 0.206 1.00 95.12 101 LEU A CA 1
ATOM 779 C C . LEU A 1 101 ? 6.338 0.615 1.148 1.00 95.12 101 LEU A C 1
ATOM 781 O O . LEU A 1 101 ? 5.878 -0.062 2.066 1.00 95.12 101 LEU A O 1
ATOM 785 N N . ASP A 1 102 ? 7.651 0.759 0.964 1.00 95.50 102 ASP A N 1
ATOM 786 C CA . ASP A 1 102 ? 8.641 0.111 1.819 1.00 95.50 102 ASP A CA 1
ATOM 787 C C . ASP A 1 102 ? 8.548 0.601 3.268 1.00 95.50 102 ASP A C 1
ATOM 789 O O . ASP A 1 102 ? 8.474 -0.214 4.188 1.00 95.50 102 ASP A O 1
ATOM 793 N N . THR A 1 103 ? 8.458 1.914 3.481 1.00 95.56 103 THR A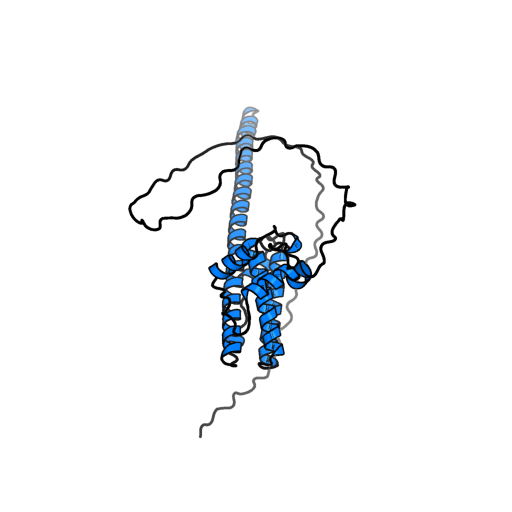 N 1
ATOM 794 C CA . THR A 1 103 ? 8.225 2.502 4.805 1.00 95.56 103 THR A CA 1
ATOM 795 C C . THR A 1 103 ? 6.924 1.986 5.414 1.00 95.56 103 THR A C 1
ATOM 797 O O . THR A 1 103 ? 6.886 1.671 6.600 1.00 95.56 103 THR A O 1
ATOM 800 N N . MET A 1 104 ? 5.871 1.826 4.612 1.00 95.81 104 MET A N 1
ATOM 801 C CA . MET A 1 104 ? 4.581 1.359 5.112 1.00 95.81 104 MET A CA 1
ATOM 802 C C . MET A 1 104 ? 4.592 -0.104 5.540 1.00 95.81 104 MET A C 1
ATOM 804 O O . MET A 1 104 ? 4.101 -0.447 6.611 1.00 95.81 104 MET A O 1
ATOM 808 N N . TYR A 1 105 ? 5.246 -0.967 4.775 1.00 95.81 105 TYR A N 1
ATOM 809 C CA . TYR A 1 105 ? 5.521 -2.331 5.215 1.00 95.81 105 TYR A CA 1
ATOM 810 C C . TYR A 1 105 ? 6.344 -2.376 6.513 1.00 95.81 105 TYR A C 1
ATOM 812 O O . TYR A 1 105 ? 6.052 -3.195 7.381 1.00 95.81 105 TYR A O 1
ATOM 820 N N . GLN A 1 106 ? 7.350 -1.506 6.671 1.00 95.00 106 GLN A N 1
ATOM 821 C CA . GLN A 1 106 ? 8.125 -1.431 7.916 1.00 95.00 106 GLN A CA 1
ATOM 822 C C . GLN A 1 106 ? 7.250 -0.984 9.098 1.00 95.00 106 GLN A C 1
ATOM 824 O O . GLN A 1 106 ? 7.350 -1.562 10.177 1.00 95.00 106 GLN A O 1
ATOM 829 N N . ALA A 1 107 ? 6.360 -0.006 8.898 1.00 95.00 107 ALA A N 1
ATOM 830 C CA . ALA A 1 107 ? 5.421 0.461 9.919 1.00 95.00 107 ALA A CA 1
ATOM 831 C C . ALA A 1 107 ? 4.403 -0.626 10.321 1.00 95.00 107 ALA A C 1
ATOM 833 O O . ALA A 1 107 ? 4.120 -0.813 11.510 1.00 95.00 107 ALA A O 1
ATOM 834 N N . LEU A 1 108 ? 3.907 -1.396 9.347 1.00 94.88 108 LEU A N 1
ATOM 835 C CA . LEU A 1 108 ? 3.049 -2.557 9.590 1.00 94.88 108 LEU A CA 1
ATOM 836 C C . LEU A 1 108 ? 3.776 -3.638 10.394 1.00 94.88 108 LEU A C 1
ATOM 838 O O . LEU A 1 108 ? 3.234 -4.143 11.371 1.00 94.88 108 LEU A O 1
ATOM 842 N N . GLU A 1 109 ? 5.015 -3.972 10.036 1.00 93.31 109 GLU A N 1
ATOM 843 C CA . GLU A 1 109 ? 5.812 -4.940 10.798 1.00 93.31 109 GLU A CA 1
ATOM 844 C C . GLU A 1 109 ? 6.136 -4.452 12.210 1.00 93.31 109 GLU A C 1
ATOM 846 O O . GLU A 1 109 ? 6.063 -5.224 13.166 1.00 93.31 109 GLU A O 1
ATOM 851 N N . ALA A 1 110 ? 6.444 -3.164 12.367 1.00 92.75 110 ALA A N 1
ATOM 852 C CA . ALA A 1 110 ? 6.704 -2.562 13.666 1.00 92.75 110 ALA A CA 1
ATOM 853 C C . ALA A 1 110 ? 5.468 -2.660 14.571 1.00 92.75 110 ALA A C 1
ATOM 855 O O . ALA A 1 110 ? 5.558 -3.195 15.677 1.00 92.75 110 ALA A O 1
ATOM 856 N N . SER A 1 111 ? 4.301 -2.227 14.085 1.00 92.31 111 SER A N 1
ATOM 857 C CA . SER A 1 111 ? 3.043 -2.299 14.840 1.00 92.31 111 SER A CA 1
ATOM 858 C C . SER A 1 111 ? 2.637 -3.742 15.159 1.00 92.31 111 SER A C 1
ATOM 860 O O . SER A 1 111 ? 2.268 -4.044 16.293 1.00 92.31 111 SER A O 1
ATOM 862 N N . ARG A 1 112 ? 2.826 -4.667 14.217 1.00 90.50 112 ARG A N 1
ATOM 863 C CA . ARG A 1 112 ? 2.603 -6.104 14.416 1.00 90.50 112 ARG A CA 1
ATOM 864 C C . ARG A 1 112 ? 3.561 -6.723 15.433 1.00 90.50 112 ARG A C 1
ATOM 866 O O . ARG A 1 112 ? 3.163 -7.546 16.254 1.00 90.50 112 ARG A O 1
ATOM 873 N N . SER A 1 113 ? 4.835 -6.329 15.422 1.00 89.19 113 SER A N 1
ATOM 874 C CA . SER A 1 113 ? 5.806 -6.732 16.446 1.00 89.19 113 SER A CA 1
ATOM 875 C C . SER A 1 113 ? 5.453 -6.167 17.822 1.00 89.19 113 SER A C 1
ATOM 877 O O . SER A 1 113 ? 5.613 -6.868 18.817 1.00 89.19 113 SER A O 1
ATOM 879 N N . ASN A 1 114 ? 4.900 -4.952 17.873 1.00 90.19 114 ASN A N 1
ATOM 880 C CA . ASN A 1 114 ? 4.483 -4.317 19.113 1.00 90.19 114 ASN A CA 1
ATOM 881 C C . ASN A 1 114 ? 3.316 -5.072 19.763 1.00 90.19 114 ASN A C 1
ATOM 883 O O . ASN A 1 114 ? 3.377 -5.368 20.951 1.00 90.19 114 ASN A O 1
ATOM 887 N N . VAL A 1 115 ? 2.314 -5.486 18.976 1.00 90.06 115 VAL A N 1
ATOM 888 C CA . VAL A 1 115 ? 1.211 -6.348 19.450 1.00 90.06 115 VAL A CA 1
ATOM 889 C C . VAL A 1 115 ? 1.731 -7.688 19.984 1.00 90.06 115 VAL A C 1
ATOM 891 O O . VAL A 1 115 ? 1.247 -8.185 20.996 1.00 90.06 115 VAL A O 1
ATOM 894 N N . ARG A 1 116 ? 2.758 -8.274 19.355 1.00 86.81 116 ARG A N 1
ATOM 895 C CA . ARG A 1 116 ? 3.379 -9.511 19.863 1.00 86.81 116 ARG A CA 1
ATOM 896 C C . ARG A 1 116 ? 4.111 -9.307 21.191 1.00 86.81 116 ARG A C 1
ATOM 898 O O . ARG A 1 116 ? 4.061 -10.183 22.045 1.00 86.81 116 ARG A O 1
ATOM 905 N N . GLN A 1 117 ? 4.810 -8.185 21.355 1.00 86.12 117 GLN A N 1
ATOM 906 C CA . GLN A 1 117 ? 5.639 -7.917 22.536 1.00 86.12 117 GLN A CA 1
ATOM 907 C C . GLN A 1 117 ? 4.827 -7.432 23.739 1.00 86.12 117 GLN A C 1
ATOM 909 O O . GLN A 1 117 ? 5.052 -7.891 24.855 1.00 86.12 117 GLN A O 1
ATOM 914 N N . GLN A 1 118 ? 3.890 -6.508 23.521 1.00 82.50 118 GLN A N 1
ATOM 915 C CA . GLN A 1 118 ? 3.051 -5.925 24.574 1.00 82.50 118 GLN A CA 1
ATOM 916 C C . GLN A 1 118 ? 1.807 -6.772 24.877 1.00 82.50 118 GLN A C 1
ATOM 918 O O . GLN A 1 118 ? 1.011 -6.422 25.750 1.00 82.50 118 GLN A O 1
ATOM 923 N N . GLY A 1 119 ? 1.627 -7.877 24.150 1.00 71.56 119 GLY A N 1
ATOM 924 C CA . GLY A 1 119 ? 0.373 -8.610 24.116 1.00 71.56 119 GLY A CA 1
ATOM 925 C C . GLY A 1 119 ? -0.740 -7.782 23.475 1.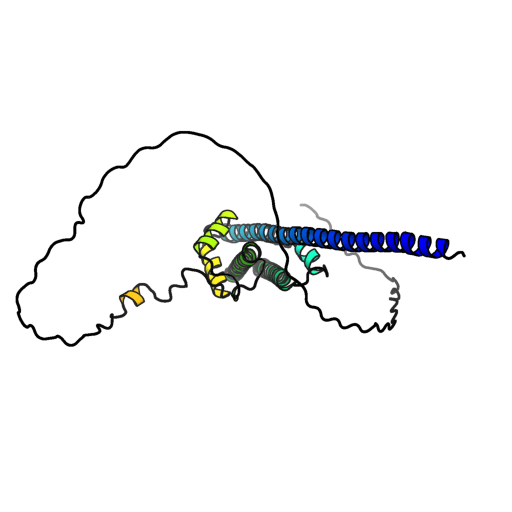00 71.56 119 GLY A C 1
ATOM 926 O O . GLY A 1 119 ? -0.526 -6.722 22.886 1.00 71.56 119 GLY A O 1
ATOM 927 N N . GLN A 1 120 ? -1.971 -8.260 23.610 1.00 76.56 120 GLN A N 1
ATOM 928 C CA . GLN A 1 120 ? -3.156 -7.593 23.069 1.00 76.56 120 GLN A CA 1
ATOM 929 C C . GLN A 1 120 ? -3.617 -6.432 23.954 1.00 76.56 120 GLN A C 1
ATOM 931 O O . GLN A 1 120 ? -4.789 -6.326 24.315 1.00 76.56 120 GLN A O 1
ATOM 936 N N . SER A 1 121 ? -2.691 -5.552 24.332 1.00 83.75 121 SER A N 1
ATOM 937 C CA . SER A 1 121 ? -3.083 -4.283 24.927 1.00 83.75 121 SER A CA 1
ATOM 938 C C . SER A 1 121 ? -3.949 -3.524 23.914 1.00 83.75 121 SER A C 1
ATOM 940 O O . SER A 1 121 ? -3.662 -3.518 22.712 1.00 83.75 121 SER A O 1
ATOM 942 N N . GLY A 1 122 ? -5.028 -2.892 24.389 1.00 84.38 122 GLY A N 1
ATOM 943 C CA . GLY A 1 122 ? -5.921 -2.125 23.514 1.00 84.38 122 GLY A CA 1
ATOM 944 C C . GLY A 1 122 ? -5.155 -1.078 22.701 1.00 84.38 122 GLY A C 1
ATOM 945 O O . GLY A 1 122 ? -5.365 -0.949 21.502 1.00 84.38 122 GLY A O 1
ATOM 946 N N . GLU A 1 123 ? -4.165 -0.432 23.321 1.00 89.81 123 GLU A N 1
ATOM 947 C CA . GLU A 1 123 ? -3.304 0.555 22.669 1.00 89.81 123 GLU A CA 1
ATOM 948 C C . GLU A 1 123 ? -2.465 -0.031 21.520 1.00 89.81 123 GLU A C 1
ATOM 950 O O . GLU A 1 123 ? -2.408 0.565 20.440 1.00 89.81 123 GLU A O 1
ATOM 955 N N . ALA A 1 124 ? -1.837 -1.199 21.709 1.00 90.31 124 ALA A N 1
ATOM 956 C CA . ALA A 1 124 ? -1.034 -1.829 20.662 1.00 90.31 124 ALA A CA 1
ATOM 957 C C . ALA A 1 124 ? -1.908 -2.271 19.481 1.00 90.31 124 ALA A C 1
ATOM 959 O O . ALA A 1 124 ? -1.547 -2.047 18.322 1.00 90.31 124 ALA A O 1
ATOM 960 N N . VAL A 1 125 ? -3.080 -2.846 19.768 1.00 90.44 125 VAL A N 1
ATOM 961 C CA . VAL A 1 125 ? -4.051 -3.249 18.742 1.00 90.44 125 VAL A CA 1
ATOM 962 C C . VAL A 1 125 ? -4.580 -2.027 17.989 1.00 90.44 125 VAL A C 1
ATOM 964 O O . VAL A 1 125 ? -4.650 -2.052 16.761 1.00 90.44 125 VAL A O 1
ATOM 967 N N . ASP A 1 126 ? -4.888 -0.929 18.675 1.00 91.44 126 ASP A N 1
ATOM 968 C CA . ASP A 1 126 ? -5.374 0.297 18.039 1.00 91.44 126 ASP A CA 1
ATOM 969 C C . ASP A 1 126 ? -4.291 1.001 17.209 1.00 91.44 126 ASP A C 1
ATOM 971 O O . ASP A 1 126 ? -4.580 1.561 16.147 1.00 91.44 126 ASP A O 1
ATOM 975 N N . ALA A 1 127 ? -3.025 0.952 17.633 1.00 92.56 127 ALA A N 1
ATOM 976 C CA . ALA A 1 127 ? -1.900 1.388 16.807 1.00 92.56 127 ALA A CA 1
ATOM 977 C C . ALA A 1 127 ? -1.771 0.534 15.534 1.00 92.56 127 ALA A C 1
ATOM 979 O O . ALA A 1 127 ? -1.568 1.077 14.445 1.00 92.56 127 ALA A O 1
ATOM 980 N N . TYR A 1 128 ? -1.959 -0.783 15.647 1.00 93.31 128 TYR A N 1
ATOM 981 C CA . TYR A 1 128 ? -1.921 -1.684 14.499 1.00 93.31 128 TYR A CA 1
ATOM 982 C C . TYR A 1 128 ? -3.088 -1.444 13.532 1.00 93.31 128 TYR A C 1
ATOM 984 O O . TYR A 1 128 ? -2.873 -1.330 12.324 1.00 93.31 128 TYR A O 1
ATOM 992 N N . LYS A 1 129 ? -4.307 -1.239 14.049 1.00 94.00 129 LYS A N 1
ATOM 993 C CA . LYS A 1 129 ? -5.470 -0.842 13.242 1.00 94.00 129 LYS A CA 1
ATOM 994 C C . LYS A 1 129 ? -5.213 0.460 12.478 1.00 94.00 129 LYS A C 1
ATOM 996 O O . LYS A 1 129 ? -5.483 0.520 11.281 1.00 94.00 129 LYS A O 1
ATOM 1001 N N . ARG A 1 130 ? -4.646 1.484 13.130 1.00 94.69 130 ARG A N 1
ATOM 1002 C CA . ARG A 1 130 ? -4.288 2.756 12.471 1.00 94.69 130 ARG A CA 1
ATOM 1003 C C . ARG A 1 130 ? -3.270 2.561 11.346 1.00 94.69 130 ARG A C 1
ATOM 1005 O O . ARG A 1 130 ? -3.473 3.094 10.259 1.00 94.69 130 ARG A O 1
ATOM 1012 N N . SER A 1 131 ? -2.229 1.756 11.572 1.00 96.00 131 SER A N 1
ATOM 1013 C CA . SER A 1 131 ? -1.238 1.441 10.533 1.00 96.00 131 SER A CA 1
ATOM 1014 C C . SER A 1 131 ? -1.859 0.678 9.354 1.00 96.00 131 SER A C 1
ATOM 1016 O O . SER A 1 131 ? -1.542 0.968 8.204 1.00 96.00 131 SER A O 1
ATOM 1018 N N . ALA A 1 132 ? -2.806 -0.233 9.606 1.00 95.56 132 ALA A N 1
ATOM 1019 C CA . ALA A 1 132 ? -3.541 -0.918 8.543 1.00 95.56 132 ALA A CA 1
ATOM 1020 C C . ALA A 1 132 ? -4.436 0.034 7.730 1.00 95.56 132 ALA A C 1
ATOM 1022 O O . ALA A 1 132 ? -4.463 -0.056 6.504 1.00 95.56 132 ALA A O 1
ATOM 1023 N N . VAL A 1 133 ? -5.124 0.978 8.382 1.00 96.31 133 VAL A N 1
ATOM 1024 C CA . VAL A 1 133 ? -5.908 2.025 7.697 1.00 96.31 133 VAL A CA 1
ATOM 1025 C C . VAL A 1 133 ? -5.010 2.875 6.797 1.00 96.31 133 VAL A C 1
ATOM 1027 O O . VAL A 1 133 ? -5.352 3.127 5.640 1.00 96.31 133 VAL A O 1
ATOM 1030 N N . GLU A 1 134 ? -3.844 3.285 7.298 1.00 96.69 134 GLU A N 1
ATOM 1031 C CA . GLU A 1 134 ? -2.857 4.018 6.506 1.00 96.69 134 GLU A CA 1
ATOM 1032 C C . GLU A 1 134 ? -2.362 3.194 5.315 1.00 96.69 134 GLU A C 1
ATOM 1034 O O . GLU A 1 134 ? -2.338 3.698 4.194 1.00 96.69 134 GLU A O 1
ATOM 1039 N N . ALA A 1 135 ? -2.074 1.908 5.513 1.00 96.69 135 ALA A N 1
ATOM 1040 C CA . ALA A 1 135 ? -1.670 1.013 4.437 1.00 96.69 135 ALA A CA 1
ATOM 1041 C C . ALA A 1 135 ? -2.739 0.881 3.339 1.00 96.69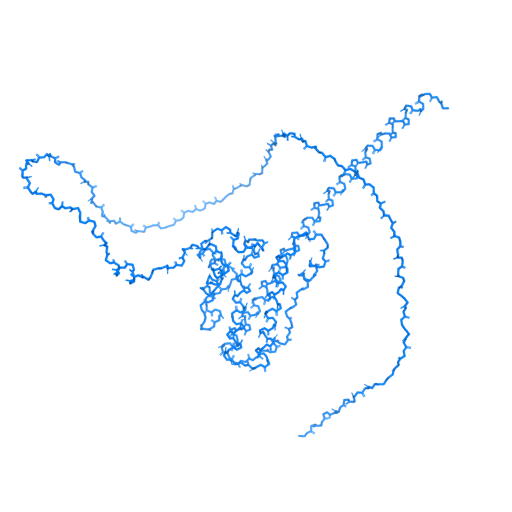 135 ALA A C 1
ATOM 1043 O O . ALA A 1 135 ? -2.398 0.938 2.158 1.00 96.69 135 ALA A O 1
ATOM 1044 N N . VAL A 1 136 ? -4.030 0.792 3.688 1.00 96.69 136 VAL A N 1
ATOM 1045 C CA . VAL A 1 136 ? -5.124 0.810 2.695 1.00 96.69 136 VAL A CA 1
ATOM 1046 C C . VAL A 1 136 ? -5.153 2.136 1.934 1.00 96.69 136 VAL A C 1
ATOM 1048 O O . VAL A 1 136 ? -5.331 2.147 0.716 1.00 96.69 136 VAL A O 1
ATOM 1051 N N . ALA A 1 137 ? -4.941 3.257 2.620 1.00 96.25 137 ALA A N 1
ATOM 1052 C CA . ALA A 1 137 ? -4.902 4.565 1.978 1.00 96.25 137 ALA A CA 1
ATOM 1053 C C . ALA A 1 137 ? -3.692 4.713 1.030 1.00 96.25 137 ALA A C 1
ATOM 1055 O O . ALA A 1 137 ? -3.818 5.280 -0.056 1.00 96.25 137 ALA A O 1
ATOM 1056 N N . ILE A 1 138 ? -2.532 4.151 1.384 1.00 96.25 138 ILE A N 1
ATOM 1057 C CA . ILE A 1 138 ? -1.367 4.082 0.491 1.00 96.25 138 ILE A CA 1
ATOM 1058 C C . ILE A 1 138 ? -1.630 3.153 -0.700 1.00 96.25 138 ILE A C 1
ATOM 1060 O O . ILE A 1 138 ? -1.266 3.509 -1.821 1.00 96.25 138 ILE A O 1
ATOM 1064 N N . LEU A 1 139 ? -2.299 2.012 -0.498 1.00 96.31 139 LEU A N 1
ATOM 1065 C CA . LEU A 1 139 ? -2.696 1.115 -1.589 1.00 96.31 139 LEU A CA 1
ATOM 1066 C C . LEU A 1 139 ? -3.619 1.837 -2.578 1.00 96.31 139 LEU A C 1
ATOM 1068 O O . LEU A 1 139 ? -3.431 1.725 -3.786 1.00 96.31 139 LEU A O 1
ATOM 1072 N N . TYR A 1 140 ? -4.564 2.632 -2.074 1.00 95.75 140 TYR A N 1
ATOM 1073 C CA . TYR A 1 140 ? -5.432 3.455 -2.912 1.00 95.75 140 TYR A CA 1
ATOM 1074 C C . TYR A 1 140 ? -4.625 4.424 -3.789 1.00 95.75 140 TYR A C 1
ATOM 1076 O O . TYR A 1 140 ? -4.824 4.485 -5.002 1.00 95.75 140 TYR A O 1
ATOM 1084 N N . LEU A 1 141 ? -3.670 5.154 -3.198 1.00 94.88 141 LEU A N 1
ATOM 1085 C CA . LEU A 1 141 ? -2.788 6.056 -3.948 1.00 94.88 141 LEU A CA 1
ATOM 1086 C C . LEU A 1 141 ? -1.932 5.297 -4.969 1.00 94.88 141 LEU A C 1
ATOM 1088 O O . LEU A 1 141 ? -1.681 5.810 -6.060 1.00 94.88 141 LEU A O 1
ATOM 1092 N N . TRP A 1 142 ? -1.487 4.087 -4.633 1.00 94.88 142 TRP A N 1
ATOM 1093 C CA . TRP A 1 142 ? -0.733 3.228 -5.540 1.00 94.88 142 TRP A CA 1
ATOM 1094 C C . TRP A 1 142 ? -1.563 2.831 -6.764 1.00 94.88 142 TRP A C 1
ATOM 1096 O O . TRP A 1 142 ? -1.159 3.118 -7.890 1.00 94.88 142 TRP A O 1
ATOM 1106 N N . GLU A 1 143 ? -2.739 2.239 -6.553 1.00 94.25 143 GLU A N 1
ATOM 1107 C CA . GLU A 1 143 ? -3.572 1.700 -7.632 1.00 94.25 143 GLU A CA 1
ATOM 1108 C C . GLU A 1 143 ? -4.256 2.795 -8.462 1.00 94.25 143 GLU A C 1
ATOM 1110 O O . GLU A 1 143 ? -4.245 2.734 -9.689 1.00 94.25 143 GLU A O 1
ATOM 1115 N N . GLN A 1 144 ? -4.829 3.817 -7.818 1.00 94.31 144 GLN A N 1
ATOM 1116 C CA . GLN A 1 144 ? -5.633 4.839 -8.507 1.00 94.31 144 GLN A CA 1
ATOM 1117 C C . GLN A 1 144 ? -4.810 6.037 -8.983 1.00 94.31 144 GLN A C 1
ATOM 1119 O O . GLN A 1 144 ? -5.184 6.729 -9.931 1.00 94.31 144 GLN A O 1
ATOM 1124 N N . HIS A 1 145 ? -3.671 6.296 -8.338 1.00 92.00 145 HIS A N 1
ATOM 1125 C CA . HIS A 1 145 ? -2.861 7.488 -8.592 1.00 92.00 145 HIS A CA 1
ATOM 1126 C C . HIS A 1 145 ? -1.387 7.171 -8.872 1.00 92.00 145 HIS A C 1
ATOM 1128 O O . HIS A 1 145 ? -0.546 8.070 -8.804 1.00 92.00 145 HIS A O 1
ATOM 1134 N N . LYS A 1 146 ? -1.063 5.914 -9.216 1.00 89.81 146 LYS A N 1
ATOM 1135 C CA . LYS A 1 146 ? 0.290 5.451 -9.585 1.00 89.81 146 LYS A CA 1
ATOM 1136 C C . LYS A 1 146 ? 1.350 5.771 -8.522 1.00 89.81 146 LYS A C 1
ATOM 1138 O O . LYS A 1 146 ? 2.497 6.070 -8.844 1.00 89.81 146 LYS A O 1
ATOM 1143 N N . GLY A 1 147 ? 0.947 5.783 -7.251 1.00 85.38 147 GLY A N 1
ATOM 1144 C CA . GLY A 1 147 ? 1.821 6.092 -6.118 1.00 85.38 147 GLY A CA 1
ATOM 1145 C C . GLY A 1 147 ? 2.171 7.577 -5.971 1.00 85.38 147 GLY A C 1
ATOM 1146 O O . GLY A 1 147 ? 3.103 7.924 -5.243 1.00 85.38 147 GLY A O 1
ATOM 1147 N N . GLY A 1 148 ? 1.428 8.462 -6.644 1.00 87.06 148 GLY A N 1
ATOM 1148 C CA . GLY A 1 148 ? 1.603 9.908 -6.569 1.00 87.06 148 GLY A CA 1
ATOM 1149 C C . GLY A 1 148 ? 1.481 10.479 -5.150 1.00 87.06 148 GLY A C 1
ATOM 1150 O O . GLY A 1 148 ? 1.075 9.819 -4.188 1.00 87.06 148 GLY A O 1
ATOM 1151 N N . LEU A 1 149 ? 1.864 11.748 -4.989 1.00 89.69 149 LEU A N 1
ATOM 1152 C CA . LEU A 1 149 ? 1.641 12.453 -3.727 1.00 89.69 149 LEU A CA 1
ATOM 1153 C C . LEU A 1 149 ? 0.135 12.701 -3.536 1.00 89.69 149 LEU A C 1
ATOM 1155 O O . LEU A 1 149 ? -0.511 13.143 -4.486 1.00 89.69 149 LEU A O 1
ATOM 1159 N N . PRO A 1 150 ? -0.408 12.487 -2.325 1.00 89.56 150 PRO A N 1
ATOM 1160 C CA . PRO A 1 150 ? -1.836 12.666 -2.057 1.00 89.56 150 PRO A CA 1
ATOM 1161 C C . PRO A 1 150 ? -2.312 14.098 -2.337 1.00 89.56 150 PRO A C 1
ATOM 1163 O O . PRO A 1 150 ? -3.364 14.281 -2.938 1.00 89.56 150 PRO A O 1
ATOM 1166 N N . GLU A 1 151 ? -1.497 15.107 -2.012 1.00 91.06 151 GLU A N 1
ATOM 1167 C CA . GLU A 1 151 ? -1.776 16.529 -2.288 1.00 91.06 151 GLU A CA 1
ATOM 1168 C C . GLU A 1 151 ? -1.904 16.854 -3.786 1.00 91.06 151 GLU A C 1
ATOM 1170 O O . GLU A 1 151 ? -2.567 17.816 -4.162 1.00 91.06 151 GLU A O 1
ATOM 1175 N N . LYS A 1 152 ? -1.256 16.062 -4.648 1.00 90.62 152 LYS A N 1
ATOM 1176 C CA . LYS A 1 152 ? -1.256 16.249 -6.107 1.00 90.62 152 LYS A CA 1
ATOM 1177 C C . LYS A 1 152 ? -2.270 15.350 -6.813 1.00 90.62 152 LYS A C 1
ATOM 1179 O O . LYS A 1 152 ? -2.386 15.415 -8.035 1.00 90.62 152 LYS A O 1
ATOM 1184 N N . ALA A 1 153 ? -2.960 14.482 -6.075 1.00 89.12 153 ALA A N 1
ATOM 1185 C CA . ALA A 1 153 ? -3.938 13.579 -6.653 1.00 89.12 153 ALA A CA 1
ATOM 1186 C C . ALA A 1 153 ? -5.174 14.365 -7.132 1.00 89.12 153 ALA A C 1
ATOM 1188 O O . ALA A 1 153 ? -5.584 15.332 -6.482 1.00 89.12 153 ALA A O 1
ATOM 1189 N N . PRO A 1 154 ? -5.794 13.965 -8.257 1.00 88.25 154 PRO A N 1
ATOM 1190 C CA . PRO A 1 154 ? -7.019 14.588 -8.731 1.00 88.25 154 PRO A CA 1
ATOM 1191 C C . PRO A 1 154 ? -8.138 14.445 -7.698 1.00 88.25 154 PRO A C 1
ATOM 1193 O O . PRO A 1 154 ? -8.234 13.448 -6.972 1.00 88.25 154 PRO A O 1
ATOM 1196 N N . SER A 1 155 ? -9.014 15.452 -7.649 1.00 88.44 155 SER A N 1
ATOM 1197 C CA . SER A 1 155 ? -10.119 15.435 -6.699 1.00 88.44 155 SER A CA 1
ATOM 1198 C C . SER A 1 155 ? -11.064 14.276 -6.984 1.00 88.44 155 SER A C 1
ATOM 1200 O O . SER A 1 155 ? -11.620 14.178 -8.075 1.00 88.44 155 SER A O 1
ATOM 1202 N N . THR A 1 156 ? -11.247 13.414 -5.985 1.00 91.38 156 THR A N 1
ATOM 1203 C CA . THR A 1 156 ? -12.029 12.179 -6.106 1.00 91.38 156 THR A CA 1
ATOM 1204 C C . THR A 1 156 ? -13.198 12.191 -5.124 1.00 91.38 156 THR A C 1
ATOM 1206 O O . THR A 1 156 ? -13.123 12.810 -4.061 1.00 91.38 156 THR A O 1
ATOM 1209 N N . SER A 1 157 ? -14.315 11.548 -5.466 1.00 93.06 157 SER A N 1
ATOM 1210 C CA . SER A 1 157 ? -15.431 11.419 -4.530 1.00 93.06 157 SER A CA 1
ATOM 1211 C C . SER A 1 157 ? -15.137 10.361 -3.462 1.00 93.06 157 SER A C 1
ATOM 1213 O O . SER A 1 157 ? -14.523 9.329 -3.722 1.00 93.06 157 SER A O 1
ATOM 1215 N N . SER A 1 158 ? -15.623 10.581 -2.244 1.00 92.75 158 SER A N 1
ATOM 1216 C CA . SER A 1 158 ? -15.576 9.591 -1.168 1.00 92.75 158 SER A CA 1
ATOM 1217 C C . SER A 1 158 ? -16.400 8.346 -1.507 1.00 92.75 158 SER A C 1
ATOM 1219 O O . SER A 1 158 ? -16.076 7.259 -1.035 1.00 92.75 158 SER A O 1
ATOM 1221 N N . SER A 1 159 ? -17.426 8.477 -2.358 1.00 92.38 159 SER A N 1
ATOM 1222 C CA . SER A 1 159 ? -18.150 7.332 -2.917 1.00 92.38 159 SER A CA 1
ATOM 1223 C C . SER A 1 159 ? -17.241 6.458 -3.778 1.00 92.38 159 SER A C 1
ATOM 1225 O O . SER A 1 159 ? -17.200 5.258 -3.550 1.00 92.38 159 SER A O 1
ATOM 1227 N N . ALA A 1 160 ? -16.428 7.046 -4.662 1.00 94.31 160 ALA A N 1
ATOM 1228 C CA . ALA A 1 160 ? -15.510 6.288 -5.509 1.00 94.31 160 ALA A CA 1
ATOM 1229 C C . ALA A 1 160 ? -14.465 5.527 -4.679 1.00 94.31 160 ALA A C 1
ATOM 1231 O O . ALA A 1 160 ? -14.181 4.368 -4.965 1.00 94.31 160 ALA A O 1
ATOM 1232 N N . VAL A 1 161 ? -13.956 6.131 -3.597 1.00 94.88 161 VAL A N 1
ATOM 1233 C CA . VAL A 1 161 ? -13.074 5.430 -2.646 1.00 94.88 161 VAL A CA 1
ATOM 1234 C C . VAL A 1 161 ? -13.799 4.239 -2.008 1.00 94.88 161 VAL A C 1
ATOM 1236 O O . VAL A 1 161 ? -13.243 3.146 -1.938 1.00 94.88 161 VAL A O 1
ATOM 1239 N N . ARG A 1 162 ? -15.054 4.411 -1.571 1.00 94.12 162 ARG A N 1
ATOM 1240 C CA . ARG A 1 162 ? -15.858 3.318 -0.988 1.00 94.12 162 ARG A CA 1
ATOM 1241 C C . ARG A 1 162 ? -16.142 2.206 -1.992 1.00 94.12 162 ARG A C 1
ATOM 1243 O O . ARG A 1 162 ? -16.087 1.039 -1.608 1.00 94.12 162 ARG A O 1
ATOM 1250 N N . ASP A 1 163 ? -16.438 2.555 -3.238 1.00 95.00 163 ASP A N 1
ATOM 1251 C CA . ASP A 1 163 ? -16.720 1.602 -4.311 1.00 95.00 163 ASP A CA 1
ATOM 1252 C C . ASP A 1 163 ? -15.463 0.816 -4.691 1.00 95.00 163 ASP A C 1
ATOM 1254 O O . ASP A 1 163 ? -15.523 -0.406 -4.829 1.00 95.00 163 ASP A O 1
ATOM 1258 N N . TRP A 1 164 ? -14.305 1.481 -4.737 1.00 95.75 164 TRP A N 1
ATOM 1259 C CA . TRP A 1 164 ? -13.007 0.823 -4.882 1.00 95.75 164 TRP A CA 1
ATOM 1260 C C . TRP A 1 164 ? -12.710 -0.121 -3.710 1.00 95.75 164 TRP A C 1
ATOM 1262 O O . TRP A 1 164 ? -12.389 -1.287 -3.912 1.00 95.75 164 TRP A O 1
ATOM 1272 N N . MET A 1 165 ? -12.902 0.318 -2.464 1.00 95.75 165 MET A N 1
ATOM 1273 C CA . MET A 1 165 ? -12.725 -0.569 -1.307 1.00 95.75 165 MET A CA 1
ATOM 1274 C C . MET A 1 165 ? -13.663 -1.779 -1.376 1.00 95.75 165 MET A C 1
ATOM 1276 O O . MET A 1 165 ? -13.270 -2.899 -1.049 1.00 95.75 165 MET A O 1
ATOM 1280 N N . LYS A 1 166 ? -14.907 -1.572 -1.823 1.00 94.00 166 LYS A N 1
ATOM 1281 C CA . LYS A 1 166 ? -15.891 -2.639 -2.006 1.00 94.00 166 LYS A CA 1
ATOM 1282 C C . LYS A 1 166 ? -15.455 -3.633 -3.084 1.00 94.00 166 LYS A C 1
ATOM 1284 O O . LYS A 1 166 ? -15.607 -4.829 -2.848 1.00 94.00 166 LYS A O 1
ATOM 1289 N N . SER A 1 167 ? -14.910 -3.176 -4.213 1.00 94.12 167 SER A N 1
ATOM 1290 C CA . SER A 1 167 ? -14.454 -4.064 -5.294 1.00 94.12 167 SER A CA 1
ATOM 1291 C C . SER A 1 167 ? -13.277 -4.949 -4.872 1.00 94.12 167 SER A C 1
ATOM 1293 O O . SER A 1 167 ? -13.160 -6.075 -5.346 1.00 94.12 167 SER A O 1
ATOM 1295 N N . LEU A 1 168 ? -12.461 -4.489 -3.919 1.00 91.94 168 LEU A N 1
ATOM 1296 C CA . LEU A 1 168 ? -11.362 -5.262 -3.332 1.00 91.94 168 LEU A CA 1
ATOM 1297 C C . LEU A 1 168 ? -11.777 -6.171 -2.161 1.00 91.94 168 LEU A C 1
ATOM 1299 O O . LEU A 1 168 ? -10.935 -6.868 -1.592 1.00 91.94 168 LEU A O 1
ATOM 1303 N N . GLY A 1 169 ? -13.059 -6.165 -1.780 1.00 90.12 169 GLY A N 1
ATOM 1304 C CA . GLY A 1 169 ? -13.574 -6.946 -0.653 1.00 90.12 169 GLY A CA 1
ATOM 1305 C C . GLY A 1 169 ? -13.322 -6.322 0.724 1.00 90.12 169 GLY A C 1
ATOM 1306 O O . GLY A 1 169 ? -13.585 -6.964 1.739 1.00 90.12 169 GLY A O 1
ATOM 1307 N N . PHE A 1 170 ? -12.868 -5.066 0.801 1.00 90.56 170 PHE A N 1
ATOM 1308 C CA . PHE A 1 170 ? -12.749 -4.339 2.066 1.00 90.56 170 PHE A CA 1
ATOM 1309 C C . PHE A 1 170 ? -14.139 -3.873 2.524 1.00 90.56 170 PHE A C 1
ATOM 1311 O O . PHE A 1 170 ? -14.677 -2.831 2.119 1.00 90.56 170 PHE A O 1
ATOM 1318 N N . THR A 1 171 ? -14.783 -4.705 3.339 1.00 84.69 171 THR A N 1
ATOM 1319 C CA . THR A 1 171 ? -16.097 -4.428 3.923 1.00 84.69 171 THR A CA 1
ATOM 1320 C C . THR A 1 171 ? -15.983 -3.523 5.147 1.00 84.69 171 THR A C 1
ATOM 1322 O O . THR A 1 171 ? -14.950 -3.454 5.808 1.00 84.69 171 THR A O 1
ATOM 1325 N N . GLN A 1 172 ? -17.066 -2.802 5.452 1.00 81.06 172 GLN A N 1
ATOM 1326 C CA . GLN A 1 172 ? -17.125 -1.913 6.616 1.00 81.06 172 GLN A CA 1
ATOM 1327 C C . GLN A 1 172 ? -16.937 -2.673 7.934 1.00 81.06 172 GLN A C 1
ATOM 1329 O O . GLN A 1 172 ? -16.344 -2.147 8.862 1.00 81.06 172 GLN A O 1
ATOM 1334 N N . THR A 1 173 ? -17.440 -3.906 8.001 1.00 79.88 173 THR A N 1
ATOM 1335 C CA . THR A 1 173 ? -17.452 -4.759 9.195 1.00 79.88 173 THR A CA 1
ATOM 1336 C C . THR A 1 173 ? -16.259 -5.709 9.265 1.00 79.88 173 THR A C 1
ATOM 1338 O O . THR A 1 173 ? -16.261 -6.621 10.087 1.00 79.88 173 THR A O 1
ATOM 1341 N N . LEU A 1 174 ? -15.254 -5.531 8.398 1.00 85.19 174 LEU A N 1
ATOM 1342 C CA . LEU A 1 174 ? -14.109 -6.436 8.328 1.00 85.19 174 LEU A CA 1
ATOM 1343 C C . LEU A 1 174 ? -13.335 -6.478 9.650 1.00 85.19 174 LEU A C 1
ATOM 1345 O O . LEU A 1 174 ? -12.902 -7.547 10.061 1.00 85.19 174 LEU A O 1
ATOM 1349 N N . ILE A 1 175 ? -13.208 -5.332 10.325 1.00 85.38 175 ILE A N 1
ATOM 1350 C CA . ILE A 1 175 ? -12.621 -5.222 11.661 1.00 85.38 175 ILE A CA 1
ATOM 1351 C C . ILE A 1 175 ? -13.743 -4.844 12.641 1.00 85.38 175 ILE A C 1
ATOM 1353 O O . ILE A 1 175 ? -14.327 -3.765 12.501 1.00 85.38 175 ILE A O 1
ATOM 1357 N N . PRO A 1 176 ? -14.055 -5.689 13.640 1.00 82.81 176 PRO A N 1
ATOM 1358 C CA . PRO A 1 176 ? -15.041 -5.370 14.665 1.00 82.81 176 PRO A CA 1
ATOM 1359 C C . PRO A 1 176 ? -14.751 -4.035 15.370 1.00 82.81 176 PRO A C 1
ATOM 1361 O O . PRO A 1 176 ? -13.610 -3.720 15.709 1.00 82.81 176 PRO A O 1
ATOM 1364 N N . GLY A 1 177 ? -15.799 -3.236 15.586 1.00 82.38 177 GLY A N 1
ATOM 1365 C CA . GLY A 1 177 ? -15.700 -1.945 16.277 1.00 82.38 177 GLY A CA 1
ATOM 1366 C C . GLY A 1 177 ? -15.054 -0.812 15.469 1.00 82.38 177 GLY A C 1
ATOM 1367 O O . GLY A 1 177 ? -14.877 0.275 16.010 1.00 82.38 177 GLY A O 1
ATOM 1368 N N . MET A 1 178 ? -14.720 -1.026 14.191 1.00 87.31 178 MET A N 1
ATOM 1369 C CA . MET A 1 178 ? -14.127 -0.006 13.325 1.00 87.31 178 MET A CA 1
ATOM 1370 C C . MET A 1 178 ? -14.896 0.147 12.014 1.00 87.31 178 MET A C 1
ATOM 1372 O O . MET A 1 178 ? -15.136 -0.808 11.285 1.00 87.31 178 MET A O 1
ATOM 1376 N N . ALA A 1 179 ? -15.204 1.394 11.676 1.00 91.38 179 ALA A N 1
ATOM 1377 C CA . ALA A 1 179 ? -15.786 1.799 10.407 1.00 91.38 179 ALA A CA 1
ATOM 1378 C C . ALA A 1 179 ? -14.707 1.904 9.309 1.00 91.38 179 ALA A C 1
ATOM 1380 O O . ALA A 1 179 ? -14.349 3.008 8.901 1.00 91.38 179 ALA A O 1
ATOM 1381 N N . LEU A 1 180 ? -14.155 0.770 8.847 1.00 92.06 180 LEU A N 1
ATOM 1382 C CA . LEU A 1 180 ? -12.922 0.745 8.037 1.00 92.06 180 LEU A CA 1
ATOM 1383 C C . LEU A 1 180 ? -12.945 1.709 6.837 1.00 92.06 180 LEU A C 1
ATOM 1385 O O . LEU A 1 180 ? -11.964 2.408 6.595 1.00 92.06 180 LEU A O 1
ATOM 1389 N N . ARG A 1 181 ? -14.054 1.792 6.090 1.00 92.88 181 ARG A N 1
ATOM 1390 C CA . ARG A 1 181 ? -14.117 2.666 4.905 1.00 92.88 181 ARG A CA 1
ATOM 1391 C C . ARG A 1 181 ? -14.086 4.142 5.271 1.00 92.88 181 ARG A C 1
ATOM 1393 O O . ARG A 1 181 ? -13.460 4.935 4.573 1.00 92.88 181 ARG A O 1
ATOM 1400 N N . ASP A 1 182 ? -14.749 4.511 6.359 1.00 92.31 182 ASP A N 1
ATOM 1401 C CA . ASP A 1 182 ? -14.796 5.900 6.809 1.00 92.31 182 ASP A CA 1
ATOM 1402 C C . ASP A 1 182 ? -13.469 6.324 7.444 1.00 92.31 182 ASP A C 1
ATOM 1404 O O . ASP A 1 182 ? -13.031 7.455 7.235 1.00 92.31 182 ASP A O 1
ATOM 1408 N N . GLU A 1 183 ? -12.790 5.408 8.140 1.00 94.06 183 GLU A N 1
ATOM 1409 C CA . GLU A 1 183 ? -11.428 5.621 8.641 1.00 94.06 183 GLU A CA 1
ATOM 1410 C C . GLU A 1 183 ? -10.431 5.839 7.500 1.00 94.06 183 GLU A C 1
ATOM 1412 O O . GLU A 1 183 ? -9.648 6.785 7.542 1.00 94.06 183 GLU A O 1
ATOM 1417 N N . VAL A 1 184 ? -10.501 5.040 6.431 1.00 95.38 184 VAL A N 1
ATOM 1418 C CA . VAL A 1 184 ? -9.644 5.227 5.247 1.00 95.38 184 VAL A CA 1
ATOM 1419 C C . VAL A 1 184 ? -9.918 6.567 4.569 1.00 95.38 184 VAL A C 1
ATOM 1421 O O . VAL A 1 184 ? -8.978 7.280 4.222 1.00 95.38 184 VAL A O 1
ATOM 1424 N N . ILE A 1 185 ? -11.185 6.966 4.424 1.00 94.62 185 ILE A N 1
ATOM 1425 C CA . ILE A 1 185 ? -11.531 8.295 3.898 1.00 94.62 185 ILE A CA 1
ATOM 1426 C C . ILE A 1 185 ? -10.947 9.396 4.788 1.00 94.62 185 ILE A C 1
ATOM 1428 O O . ILE A 1 185 ? -10.366 10.354 4.276 1.00 94.62 185 ILE A O 1
ATOM 1432 N N . ARG A 1 186 ? -11.080 9.272 6.113 1.00 94.12 186 ARG A N 1
ATOM 1433 C CA . ARG A 1 186 ? -10.518 10.238 7.064 1.00 94.12 186 ARG A CA 1
ATOM 1434 C C . ARG A 1 186 ? -8.999 10.313 6.942 1.00 94.12 186 ARG A C 1
ATOM 1436 O O . ARG A 1 186 ? -8.456 11.413 6.913 1.00 94.12 186 ARG A O 1
ATOM 1443 N N . GLN A 1 187 ? -8.332 9.174 6.785 1.00 95.38 187 GLN A N 1
ATOM 1444 C CA . GLN A 1 187 ? -6.889 9.100 6.590 1.00 95.38 187 GLN A CA 1
ATOM 1445 C C . GLN A 1 187 ? -6.452 9.749 5.270 1.00 95.38 187 GLN A C 1
ATOM 1447 O O . GLN A 1 187 ? -5.511 10.539 5.26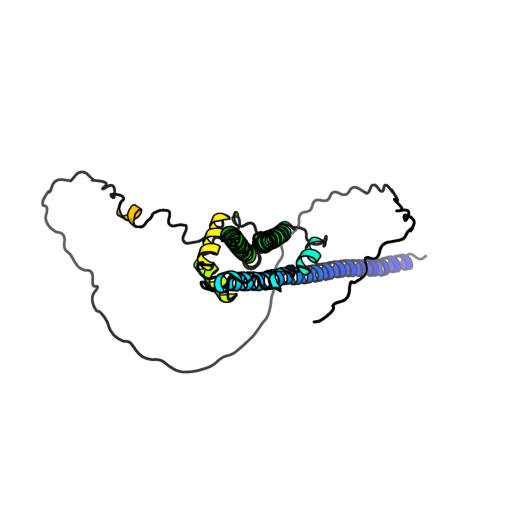2 1.00 95.38 187 GLN A O 1
ATOM 1452 N N . LEU A 1 188 ? -7.157 9.495 4.162 1.00 94.62 188 LEU A N 1
ATOM 1453 C CA . LEU A 1 188 ? -6.891 10.147 2.873 1.00 94.62 188 LEU A CA 1
ATOM 1454 C C . LEU A 1 188 ? -7.040 11.674 2.965 1.00 94.62 188 LEU A C 1
ATOM 1456 O O . LEU A 1 188 ? -6.204 12.406 2.432 1.00 94.62 188 LEU A O 1
ATOM 1460 N N . ARG A 1 189 ? -8.052 12.169 3.692 1.00 93.12 189 ARG A N 1
ATOM 1461 C CA . ARG A 1 189 ? -8.193 13.608 3.978 1.00 93.12 189 ARG A CA 1
ATOM 1462 C C . ARG A 1 189 ? -7.069 14.136 4.867 1.00 93.12 189 ARG A C 1
ATOM 1464 O O . ARG A 1 189 ? -6.551 15.214 4.594 1.00 93.12 189 ARG A O 1
ATOM 1471 N N . GLY A 1 190 ? -6.657 13.376 5.881 1.00 93.19 190 GLY A N 1
ATOM 1472 C CA . GLY A 1 190 ? -5.517 13.705 6.744 1.00 93.19 190 GLY A CA 1
ATOM 1473 C C . GLY A 1 190 ? -4.204 13.826 5.967 1.00 93.19 190 GLY A C 1
ATOM 1474 O O . GLY A 1 190 ? -3.413 14.732 6.215 1.00 93.19 190 GLY A O 1
ATOM 1475 N N . MET A 1 191 ? -4.028 12.996 4.937 1.00 93.00 191 MET A N 1
ATOM 1476 C CA . MET A 1 191 ? -2.938 13.094 3.960 1.00 93.00 191 MET A CA 1
ATOM 1477 C C . MET A 1 191 ? -3.117 14.232 2.938 1.00 93.00 191 MET A C 1
ATOM 1479 O O . MET A 1 191 ? -2.338 14.329 1.991 1.00 93.00 191 MET A O 1
ATOM 1483 N N . ARG A 1 192 ? -4.124 15.098 3.120 1.00 93.06 192 ARG A N 1
ATOM 1484 C CA . ARG A 1 192 ? -4.456 16.255 2.272 1.00 93.06 192 ARG A CA 1
ATOM 1485 C C . ARG A 1 192 ? -4.864 15.897 0.842 1.00 93.06 192 ARG A C 1
ATOM 1487 O O . ARG A 1 192 ? -4.719 16.711 -0.068 1.00 93.06 192 ARG A O 1
ATOM 1494 N N . MET A 1 193 ? -5.422 14.705 0.637 1.00 92.94 193 MET A N 1
ATOM 1495 C CA . MET A 1 193 ? -6.036 14.365 -0.641 1.00 92.94 193 MET A CA 1
ATOM 1496 C C . MET A 1 193 ? -7.360 15.137 -0.822 1.00 92.94 193 MET A C 1
ATOM 1498 O O . MET A 1 193 ? -8.206 15.120 0.081 1.00 92.94 193 MET A O 1
ATOM 1502 N N . PRO A 1 194 ? -7.597 15.788 -1.976 1.00 90.12 194 PRO A N 1
ATOM 1503 C CA . PRO A 1 194 ? -8.824 16.548 -2.215 1.00 90.12 194 PRO A CA 1
ATOM 1504 C C . PRO A 1 194 ? -10.043 15.631 -2.436 1.00 90.12 194 PRO A C 1
ATOM 1506 O O . PRO A 1 194 ? -10.360 15.253 -3.564 1.00 90.12 194 PRO A O 1
ATOM 1509 N N . LEU A 1 195 ? -10.772 15.296 -1.367 1.00 90.19 195 LEU A N 1
ATOM 1510 C CA . LEU A 1 195 ? -11.960 14.432 -1.428 1.00 90.19 195 LEU A CA 1
ATOM 1511 C C . LEU A 1 195 ? -13.290 15.207 -1.410 1.00 90.19 195 LEU A C 1
ATOM 1513 O O . LEU A 1 195 ? -13.446 16.175 -0.665 1.00 90.19 195 LEU A O 1
ATOM 1517 N N . LYS A 1 196 ? -14.270 14.743 -2.203 1.00 89.62 196 LYS A N 1
ATOM 1518 C CA . LYS A 1 196 ? -15.646 15.280 -2.271 1.00 89.62 196 LYS A CA 1
ATOM 1519 C C . LYS A 1 196 ? -16.677 14.307 -1.670 1.00 89.62 196 LYS A C 1
ATOM 1521 O O . LYS A 1 196 ? -16.597 13.124 -1.973 1.00 89.62 196 LYS A O 1
ATOM 1526 N N . PRO A 1 197 ? -17.696 14.756 -0.917 1.00 81.50 197 PRO A N 1
ATOM 1527 C CA . PRO A 1 197 ? -17.837 16.094 -0.357 1.00 81.50 197 PRO A CA 1
ATOM 1528 C C . PRO A 1 197 ? -16.683 16.394 0.608 1.00 81.50 197 PRO A C 1
ATOM 1530 O O . PRO A 1 197 ? -16.132 15.484 1.243 1.00 81.50 197 PRO A O 1
ATOM 1533 N N . GLY A 1 198 ? -16.307 17.673 0.677 1.00 70.69 198 GLY A N 1
ATOM 1534 C CA . GLY A 1 198 ? -15.349 18.141 1.676 1.00 70.69 198 GLY A CA 1
ATOM 1535 C C . GLY A 1 198 ? -15.859 17.829 3.083 1.00 70.69 198 GLY A C 1
ATOM 1536 O O . GLY A 1 198 ? -17.052 17.578 3.264 1.00 70.69 198 GLY A O 1
ATOM 1537 N N . ASP A 1 199 ? -14.964 17.809 4.072 1.00 66.00 199 ASP A N 1
ATOM 1538 C CA . ASP A 1 199 ? -15.388 17.649 5.465 1.00 66.00 199 ASP A CA 1
ATOM 1539 C C . ASP A 1 199 ? -16.503 18.640 5.791 1.00 66.00 199 ASP A C 1
ATOM 1541 O O . ASP A 1 199 ? -16.453 19.795 5.354 1.00 66.00 199 ASP A O 1
ATOM 1545 N N . LEU A 1 200 ? -17.521 18.176 6.522 1.00 60.25 200 LEU A N 1
ATOM 1546 C CA . LEU A 1 200 ? -18.581 19.040 7.025 1.00 60.25 200 LEU A CA 1
ATOM 1547 C C . LEU A 1 200 ? -17.931 20.076 7.947 1.00 60.25 200 LEU A C 1
ATOM 1549 O O . LEU A 1 200 ? -17.713 19.831 9.127 1.00 60.25 200 LEU A O 1
ATOM 1553 N N . ARG A 1 201 ? -17.588 21.236 7.381 1.00 60.69 201 ARG A N 1
ATOM 1554 C CA . ARG A 1 201 ? -17.007 22.380 8.100 1.00 60.69 201 ARG A CA 1
ATOM 1555 C C . ARG A 1 201 ? -18.001 23.024 9.067 1.00 60.69 201 ARG A C 1
ATOM 1557 O O . ARG A 1 201 ? -17.621 23.901 9.829 1.00 60.69 201 ARG A O 1
ATOM 1564 N N . MET A 1 202 ? -19.262 22.613 8.996 1.00 54.59 202 MET A N 1
ATOM 1565 C CA . MET A 1 202 ? -20.370 23.145 9.763 1.00 54.59 202 MET A CA 1
ATOM 1566 C C . MET A 1 202 ? -21.224 21.955 10.185 1.00 54.59 202 MET A C 1
ATOM 1568 O O . MET A 1 202 ? -21.634 21.159 9.332 1.00 54.59 202 MET A O 1
ATOM 1572 N N . THR A 1 203 ? -21.463 21.795 11.486 1.00 62.53 203 THR A N 1
ATOM 1573 C CA . THR A 1 203 ? -22.491 20.847 11.915 1.00 62.53 203 THR A CA 1
ATOM 1574 C C . THR A 1 203 ? -23.844 21.369 11.427 1.00 62.53 203 THR A C 1
ATOM 1576 O O . THR A 1 203 ? -24.020 22.574 11.237 1.00 62.53 203 THR A O 1
ATOM 1579 N N . ALA A 1 204 ? -24.822 20.489 11.196 1.00 64.81 204 ALA A N 1
ATOM 1580 C CA . ALA A 1 204 ? -26.168 20.939 10.827 1.00 64.81 204 ALA A CA 1
ATOM 1581 C C . ALA A 1 204 ? -26.718 21.938 11.865 1.00 64.81 204 ALA A C 1
ATOM 1583 O O . ALA A 1 204 ? -27.375 22.910 11.509 1.00 64.81 204 ALA A O 1
ATOM 1584 N N . GLN A 1 205 ? -26.369 21.751 13.139 1.00 65.12 205 GLN A N 1
ATOM 1585 C CA . GLN A 1 205 ? -26.725 22.655 14.225 1.00 65.12 205 GLN A CA 1
ATOM 1586 C C . GLN A 1 205 ? -26.064 24.033 14.096 1.00 65.12 205 GLN A C 1
ATOM 1588 O O . GLN A 1 205 ? -26.735 25.031 14.325 1.00 65.12 205 GLN A O 1
ATOM 1593 N N . ASP A 1 206 ? -24.806 24.114 13.662 1.00 68.06 206 ASP A N 1
ATOM 1594 C CA . ASP A 1 206 ? -24.156 25.398 13.375 1.00 68.06 206 ASP A CA 1
ATOM 1595 C C . ASP A 1 206 ? -24.780 26.066 12.141 1.00 68.06 206 ASP A C 1
ATOM 1597 O O . ASP A 1 206 ? -25.022 27.272 12.139 1.00 68.06 206 ASP A O 1
ATOM 1601 N N . TYR A 1 207 ? -25.101 25.287 11.101 1.00 65.50 207 TYR A N 1
ATOM 1602 C CA . TYR A 1 207 ? -25.701 25.787 9.858 1.00 65.50 207 TYR A CA 1
ATOM 1603 C C . TYR A 1 207 ? -27.100 26.376 10.079 1.00 65.50 207 TYR A C 1
ATOM 1605 O O . TYR A 1 207 ? -27.392 27.464 9.588 1.00 65.50 207 TYR A O 1
ATOM 1613 N N . TYR A 1 208 ? -27.945 25.694 10.857 1.00 68.75 208 TYR A N 1
ATOM 1614 C CA . TYR A 1 208 ? -29.291 26.168 11.195 1.00 68.75 208 TYR A CA 1
ATOM 1615 C C . TYR A 1 208 ? -29.327 27.096 12.421 1.00 68.75 208 TYR A C 1
ATOM 1617 O O . TYR A 1 208 ? -30.297 27.827 12.599 1.00 68.75 208 TYR A O 1
ATOM 1625 N N . GLY A 1 209 ? -28.289 27.083 13.261 1.00 70.25 209 GLY A N 1
ATOM 1626 C CA . GLY A 1 209 ? -28.154 27.931 14.449 1.00 70.25 209 GLY A CA 1
ATOM 1627 C C . GLY A 1 209 ? -27.504 29.287 14.180 1.00 70.25 209 GLY A C 1
ATOM 1628 O O . GLY A 1 209 ? -27.552 30.164 15.041 1.00 70.25 209 GLY A O 1
ATOM 1629 N N . THR A 1 210 ? -26.920 29.496 12.995 1.00 67.31 210 THR A N 1
ATOM 1630 C CA . THR A 1 210 ? -26.449 30.822 12.587 1.00 67.31 210 THR A CA 1
ATOM 1631 C C . THR A 1 210 ? -27.672 31.668 12.223 1.00 67.31 210 THR A C 1
ATOM 1633 O O . THR A 1 210 ? -28.327 31.360 11.223 1.00 67.31 210 THR A O 1
ATOM 1636 N N . PRO A 1 211 ? -28.020 32.732 12.978 1.00 57.91 211 PRO A N 1
ATOM 1637 C CA . PRO A 1 211 ? -29.091 33.620 12.559 1.00 57.91 211 PRO A CA 1
ATOM 1638 C C . PRO A 1 211 ? -28.690 34.204 11.208 1.00 57.91 211 PRO A C 1
ATOM 1640 O O . PRO A 1 211 ? -27.646 34.852 11.073 1.00 57.91 211 PRO A O 1
ATOM 1643 N N . LYS A 1 212 ? -29.501 33.929 10.183 1.00 56.31 212 LYS A N 1
ATOM 1644 C CA . LYS A 1 212 ? -29.373 34.572 8.879 1.00 56.31 212 LYS A CA 1
ATOM 1645 C C . LYS A 1 212 ? -29.369 36.069 9.176 1.00 56.31 212 LYS A C 1
ATOM 1647 O O . LYS A 1 212 ? -30.341 36.565 9.738 1.00 56.31 212 LYS A O 1
ATOM 1652 N N . LYS A 1 213 ? -28.273 36.778 8.876 1.00 55.25 213 LYS A N 1
ATOM 1653 C CA . LYS A 1 213 ? -28.300 38.242 8.874 1.00 55.25 213 LYS A CA 1
ATOM 1654 C C . LYS A 1 213 ? -29.361 38.618 7.850 1.00 55.25 213 LYS A C 1
ATOM 1656 O O . LYS A 1 213 ? -29.109 38.562 6.648 1.00 55.25 213 LYS A O 1
ATOM 1661 N N . GLU A 1 214 ? -30.568 38.898 8.327 1.00 52.25 214 GLU A N 1
ATOM 1662 C CA . GLU A 1 214 ? -31.542 39.660 7.576 1.00 52.25 214 GLU A CA 1
ATOM 1663 C C . GLU A 1 214 ? -30.814 40.940 7.193 1.00 52.25 214 GLU A C 1
ATOM 1665 O O . GLU A 1 214 ? -30.543 41.802 8.026 1.00 52.25 214 GLU A O 1
ATOM 1670 N N . ASN A 1 215 ? -30.439 41.043 5.921 1.00 49.72 215 ASN A N 1
ATOM 1671 C CA . ASN A 1 215 ? -30.271 42.341 5.307 1.00 49.72 215 ASN A CA 1
ATOM 1672 C C . ASN A 1 215 ? -31.667 42.965 5.325 1.00 49.72 215 ASN A C 1
ATOM 1674 O O . ASN A 1 215 ? -32.427 42.841 4.367 1.00 49.72 215 ASN A O 1
ATOM 1678 N N . THR A 1 216 ? -32.029 43.564 6.458 1.00 45.31 216 THR A N 1
ATOM 1679 C CA . THR A 1 216 ? -33.162 44.466 6.577 1.00 45.31 216 THR A CA 1
ATOM 1680 C C . THR A 1 216 ? -32.867 45.645 5.664 1.00 45.31 216 THR A C 1
ATOM 1682 O O . THR A 1 216 ? -32.242 46.625 6.069 1.00 45.31 216 THR A O 1
ATOM 1685 N N . ALA A 1 217 ? -33.280 45.532 4.404 1.00 50.06 217 ALA A N 1
ATOM 1686 C CA . ALA A 1 217 ? -33.581 46.704 3.607 1.00 50.06 217 ALA A CA 1
ATOM 1687 C C . ALA A 1 217 ? -34.606 47.527 4.409 1.00 50.06 217 ALA A C 1
ATOM 1689 O O . ALA A 1 217 ? -35.558 46.941 4.942 1.00 50.06 217 ALA A O 1
ATOM 1690 N N . PRO A 1 218 ? -34.408 48.846 4.580 1.00 45.19 218 PRO A N 1
ATOM 1691 C CA . PRO A 1 218 ? -35.355 49.658 5.321 1.00 45.19 218 PRO A CA 1
ATOM 1692 C C . PRO A 1 218 ? -36.723 49.559 4.647 1.00 45.19 218 PRO A C 1
ATOM 1694 O O . PRO A 1 218 ? -36.862 49.756 3.442 1.00 45.19 218 PRO A O 1
ATOM 1697 N N . LYS A 1 219 ? -37.708 49.194 5.467 1.00 43.00 219 LYS A N 1
ATOM 1698 C CA . LYS A 1 219 ? -39.137 49.103 5.171 1.00 43.00 219 LYS A CA 1
ATOM 1699 C C . LYS A 1 219 ? -39.574 50.347 4.379 1.00 43.00 219 LYS A C 1
ATOM 1701 O O . LYS A 1 219 ? -39.706 51.422 4.955 1.00 43.00 219 LYS A O 1
ATOM 1706 N N . GLY A 1 220 ? -39.745 50.198 3.067 1.00 39.00 220 GLY A N 1
ATOM 1707 C CA . GLY A 1 220 ? -40.360 51.211 2.214 1.00 39.00 220 GLY A CA 1
ATOM 1708 C C . GLY A 1 220 ? -41.856 51.283 2.506 1.00 39.00 220 GLY A C 1
ATOM 1709 O O . GLY A 1 220 ? -42.516 50.250 2.629 1.00 39.00 220 GLY A O 1
ATOM 1710 N N . GLU A 1 221 ? -42.350 52.502 2.684 1.00 40.69 221 GLU A N 1
ATOM 1711 C CA . GLU A 1 221 ? -43.737 52.836 2.993 1.00 40.69 221 GLU A CA 1
ATOM 1712 C C . GLU A 1 221 ? -44.738 52.240 1.995 1.00 40.69 221 GLU A C 1
ATOM 1714 O O . GLU A 1 221 ? -44.508 52.169 0.789 1.00 40.69 221 GLU A O 1
ATOM 1719 N N . LEU A 1 222 ? -45.886 51.837 2.537 1.00 40.41 222 LEU A N 1
ATOM 1720 C CA . LEU A 1 222 ? -47.055 51.376 1.800 1.00 40.41 222 LEU A CA 1
ATOM 1721 C C . LEU A 1 222 ? -47.664 52.548 1.017 1.00 40.41 222 LEU A C 1
ATOM 1723 O O . LEU A 1 222 ? -48.352 53.384 1.600 1.00 40.41 222 LEU A O 1
ATOM 1727 N N . VAL A 1 223 ? -47.468 52.582 -0.301 1.00 37.75 223 VAL A N 1
ATOM 1728 C CA . VAL A 1 223 ? -48.284 53.401 -1.206 1.00 37.75 223 VAL A CA 1
ATOM 1729 C C . VAL A 1 223 ? -49.122 52.469 -2.071 1.00 37.75 223 VAL A C 1
ATOM 1731 O O . VAL A 1 223 ? -48.601 51.651 -2.824 1.00 37.75 223 VAL A O 1
ATOM 1734 N N . ALA A 1 224 ? -50.440 52.586 -1.922 1.00 43.09 224 ALA A N 1
ATOM 1735 C CA . ALA A 1 224 ? -51.426 51.896 -2.735 1.00 43.09 224 ALA A CA 1
ATOM 1736 C C . ALA A 1 224 ? -51.499 52.528 -4.137 1.00 43.09 224 ALA A C 1
ATOM 1738 O O . ALA A 1 224 ? -51.769 53.721 -4.270 1.00 43.09 224 ALA A O 1
ATOM 1739 N N . GLY A 1 225 ? -51.299 51.712 -5.172 1.00 39.44 225 GLY A N 1
ATOM 1740 C CA . GLY A 1 225 ? -51.532 52.037 -6.579 1.00 39.44 225 GLY A CA 1
ATOM 1741 C C . GLY A 1 225 ? -51.907 50.764 -7.346 1.00 39.44 225 GLY A C 1
ATOM 1742 O O . GLY A 1 225 ? -51.317 49.720 -7.105 1.00 39.44 225 GLY A O 1
ATOM 1743 N N . ALA A 1 226 ? -52.945 50.872 -8.177 1.00 40.22 226 ALA A N 1
ATOM 1744 C CA . ALA A 1 226 ? -53.753 49.848 -8.856 1.00 40.22 226 ALA A CA 1
ATOM 1745 C C . ALA A 1 226 ? -53.018 48.686 -9.589 1.00 40.22 226 ALA A C 1
ATOM 1747 O O . ALA A 1 226 ? -51.843 48.817 -9.918 1.00 40.22 226 ALA A O 1
ATOM 1748 N N . PRO A 1 227 ? -53.721 47.558 -9.859 1.00 45.50 227 PRO A N 1
ATOM 1749 C CA . PRO A 1 227 ? -53.126 46.302 -10.324 1.00 45.50 227 PRO A CA 1
ATOM 1750 C C . PRO A 1 227 ? -52.929 46.241 -11.846 1.00 45.50 227 PRO A C 1
ATOM 1752 O O . PRO A 1 227 ? -53.818 46.640 -12.596 1.00 45.50 227 PRO A O 1
ATOM 1755 N N . ASP A 1 228 ? -51.827 45.625 -12.278 1.00 47.78 228 ASP A N 1
ATOM 1756 C CA . ASP A 1 228 ? -51.655 45.107 -13.642 1.00 47.78 228 ASP A CA 1
ATOM 1757 C C . ASP A 1 228 ? -51.932 43.585 -13.684 1.00 47.78 228 ASP A C 1
ATOM 1759 O O . ASP A 1 228 ? -51.765 42.899 -12.669 1.00 47.78 228 ASP A O 1
ATOM 1763 N N . PRO A 1 229 ? -52.412 43.039 -14.819 1.00 44.06 229 PRO A N 1
ATOM 1764 C CA . PRO A 1 229 ? -53.122 41.765 -14.863 1.00 44.06 229 PRO A CA 1
ATOM 1765 C C . PRO A 1 229 ? -52.206 40.533 -14.876 1.00 44.06 229 PRO A C 1
ATOM 1767 O O . PRO A 1 229 ? -51.159 40.497 -15.517 1.00 44.06 229 PRO A O 1
ATOM 1770 N N . VAL A 1 230 ? -52.678 39.498 -14.179 1.00 48.97 230 VAL A N 1
ATOM 1771 C CA . VAL A 1 230 ? -52.146 38.128 -14.124 1.00 48.97 230 VAL A CA 1
ATOM 1772 C C . VAL A 1 230 ? -52.554 37.361 -15.379 1.00 48.97 230 VAL A C 1
ATOM 1774 O O . VAL A 1 230 ? -53.710 37.475 -15.766 1.00 48.97 230 VAL A O 1
ATOM 1777 N N . GLU A 1 231 ? -51.676 36.506 -15.918 1.00 44.03 231 GLU A N 1
ATOM 1778 C CA . GLU A 1 231 ? -52.046 35.183 -16.459 1.00 44.03 231 GLU A CA 1
ATOM 1779 C C . GLU A 1 231 ? -50.819 34.231 -16.533 1.00 44.03 231 GLU A C 1
ATOM 1781 O O . GLU A 1 231 ? -49.682 34.708 -16.484 1.00 44.03 231 GLU A O 1
ATOM 1786 N N . PRO A 1 232 ? -51.003 32.891 -16.488 1.00 49.16 232 PRO A N 1
ATOM 1787 C CA . PRO A 1 232 ? -50.626 32.140 -15.290 1.00 49.16 232 PRO A CA 1
ATOM 1788 C C . PRO A 1 232 ? -49.691 30.934 -15.512 1.00 49.16 232 PRO A C 1
ATOM 1790 O O . PRO A 1 232 ? -49.546 30.373 -16.596 1.00 49.16 232 PRO A O 1
ATOM 1793 N N . THR A 1 233 ? -49.102 30.501 -14.400 1.00 37.06 233 THR A N 1
ATOM 1794 C CA . THR A 1 233 ? -48.463 29.205 -14.160 1.00 37.06 233 THR A CA 1
ATOM 1795 C C . THR A 1 233 ? -49.473 28.058 -14.263 1.00 37.06 233 THR A C 1
ATOM 1797 O O . THR A 1 233 ? -50.515 28.120 -13.620 1.00 37.06 233 THR A O 1
ATOM 1800 N N . ASN A 1 234 ? -49.109 26.963 -14.938 1.00 35.88 234 ASN A N 1
ATOM 1801 C CA . ASN A 1 234 ? -49.739 25.653 -14.747 1.00 35.88 234 ASN A CA 1
ATOM 1802 C C . ASN A 1 234 ? -48.685 24.639 -14.286 1.00 35.88 234 ASN A C 1
ATOM 1804 O O . ASN A 1 234 ? -47.858 24.168 -15.063 1.00 35.88 234 ASN A O 1
ATOM 1808 N N . MET A 1 235 ? -48.741 24.306 -12.999 1.00 39.56 235 MET A N 1
ATOM 1809 C CA . MET A 1 235 ? -48.316 23.022 -12.455 1.00 39.56 235 MET A CA 1
ATOM 1810 C C . MET A 1 235 ? -49.509 22.451 -11.697 1.00 39.56 235 MET A C 1
ATOM 1812 O O . MET A 1 235 ? -49.872 23.014 -10.669 1.00 39.56 235 MET A O 1
ATOM 1816 N N . ALA A 1 236 ? -50.089 21.360 -12.194 1.00 34.50 236 ALA A N 1
ATOM 1817 C CA . ALA A 1 236 ? -50.743 20.319 -11.399 1.00 34.50 236 ALA A CA 1
ATOM 1818 C C . ALA A 1 236 ? -51.217 19.185 -12.320 1.00 34.50 236 ALA A C 1
ATOM 1820 O O . ALA A 1 236 ? -51.846 19.465 -13.333 1.00 34.50 236 ALA A O 1
ATOM 1821 N N . GLU A 1 237 ? -50.880 17.957 -11.916 1.00 34.19 237 GLU A N 1
ATOM 1822 C CA . GLU A 1 237 ? -51.464 16.626 -12.201 1.00 34.19 237 GLU A CA 1
ATOM 1823 C C . GLU A 1 237 ? -50.300 15.635 -12.388 1.00 34.19 237 GLU A C 1
ATOM 1825 O O . GLU A 1 237 ? -49.678 15.555 -13.440 1.00 34.19 237 GLU A O 1
ATOM 1830 N N . GLU A 1 238 ? -49.697 15.116 -11.317 1.00 30.16 238 GLU A N 1
ATOM 1831 C CA . GLU A 1 238 ? -50.205 14.128 -10.346 1.00 30.16 238 GLU A CA 1
ATOM 1832 C C . GLU A 1 238 ? -50.220 12.689 -10.902 1.00 30.16 238 GLU A C 1
ATOM 1834 O O . GLU A 1 238 ? -50.908 12.359 -11.857 1.00 30.16 238 GLU A O 1
ATOM 1839 N N . ALA A 1 239 ? -49.374 11.867 -10.273 1.00 31.12 239 ALA A N 1
ATOM 1840 C CA . ALA A 1 239 ? -49.450 10.422 -10.057 1.00 31.12 239 ALA A CA 1
ATOM 1841 C C . ALA A 1 239 ? -50.258 9.535 -11.032 1.00 31.12 239 ALA A C 1
ATOM 1843 O O . ALA A 1 239 ? -51.481 9.548 -11.026 1.00 31.12 239 ALA A O 1
ATOM 1844 N N . ALA A 1 240 ? -49.566 8.590 -11.685 1.00 30.27 240 ALA A N 1
ATOM 1845 C CA . ALA A 1 240 ? -49.736 7.137 -11.490 1.00 30.27 240 ALA A CA 1
ATOM 1846 C C . ALA A 1 240 ? -49.083 6.343 -12.638 1.00 30.27 240 ALA A C 1
ATOM 1848 O O . ALA A 1 240 ? -49.409 6.569 -13.796 1.00 30.27 240 ALA A O 1
ATOM 1849 N N . GLN A 1 241 ? -48.223 5.371 -12.304 1.00 36.25 241 GLN A N 1
ATOM 1850 C CA . GLN A 1 241 ? -48.326 3.948 -12.697 1.00 36.25 241 GLN A CA 1
ATOM 1851 C C . GLN A 1 241 ? -46.962 3.241 -12.627 1.00 36.25 241 GLN A C 1
ATOM 1853 O O . GLN A 1 241 ? -46.027 3.517 -13.373 1.00 36.25 241 GLN A O 1
ATOM 1858 N N . GLN A 1 242 ? -46.883 2.306 -11.678 1.00 33.50 242 GLN A N 1
ATOM 1859 C CA . GLN A 1 242 ? -45.958 1.178 -11.669 1.00 33.50 242 GLN A CA 1
ATOM 1860 C C . GLN A 1 242 ? -46.323 0.167 -12.772 1.00 33.50 242 GLN A C 1
ATOM 1862 O O . GLN A 1 242 ? -47.487 0.068 -13.150 1.00 33.50 242 GLN A O 1
ATOM 1867 N N . ALA A 1 243 ? -45.332 -0.672 -13.100 1.00 30.89 243 ALA A N 1
ATOM 1868 C CA . ALA A 1 243 ? -45.418 -2.016 -13.688 1.00 30.89 243 ALA A CA 1
ATOM 1869 C C . ALA A 1 243 ? -45.425 -2.142 -15.226 1.00 30.89 243 ALA A C 1
ATOM 1871 O O . ALA A 1 243 ? -46.471 -2.053 -15.857 1.00 30.89 243 ALA A O 1
ATOM 1872 N N . ALA A 1 244 ? -44.253 -2.482 -15.785 1.00 35.69 244 ALA A N 1
ATOM 1873 C CA . ALA A 1 244 ? -44.066 -3.553 -16.778 1.00 35.69 244 ALA A CA 1
ATOM 1874 C C . ALA A 1 244 ? -42.556 -3.785 -17.054 1.00 35.69 244 ALA A C 1
ATOM 1876 O O . ALA A 1 244 ? -41.901 -2.969 -17.693 1.00 35.69 244 ALA A O 1
ATOM 1877 N N . GLU A 1 245 ? -42.010 -4.901 -16.568 1.00 34.59 245 GLU A N 1
ATOM 1878 C CA . GLU A 1 245 ? -40.951 -5.691 -17.243 1.00 34.59 245 GLU A CA 1
ATOM 1879 C C . GLU A 1 245 ? -41.660 -6.875 -17.960 1.00 34.59 245 GLU A C 1
ATOM 1881 O O . GLU A 1 245 ? -42.820 -7.111 -17.593 1.00 34.59 245 GLU A O 1
ATOM 1886 N N . PRO A 1 246 ? -41.061 -7.690 -18.875 1.00 46.41 246 PRO A N 1
ATOM 1887 C CA . PRO A 1 246 ? -39.676 -7.768 -19.402 1.00 46.41 246 PRO A CA 1
ATOM 1888 C C . PRO A 1 246 ? -39.587 -7.977 -20.959 1.00 46.41 246 PRO A C 1
ATOM 1890 O O . PRO A 1 246 ? -40.576 -7.786 -21.659 1.00 46.41 246 PRO A O 1
ATOM 1893 N N . GLU A 1 247 ? -38.413 -8.446 -21.447 1.00 30.02 247 GLU A N 1
ATOM 1894 C CA . GLU A 1 247 ? -38.122 -9.198 -22.712 1.00 30.02 247 GLU A CA 1
ATOM 1895 C C . GLU A 1 247 ? -37.802 -8.396 -24.012 1.00 30.02 247 GLU A C 1
ATOM 1897 O O . GLU A 1 247 ? -38.488 -7.428 -24.310 1.00 30.02 247 GLU A O 1
ATOM 1902 N N . VAL A 1 248 ? -36.793 -8.680 -24.875 1.00 36.50 248 VAL A N 1
ATOM 1903 C CA . VAL A 1 248 ? -35.840 -9.807 -25.119 1.00 36.50 248 VAL A CA 1
ATOM 1904 C C . VAL A 1 248 ? -34.601 -9.307 -25.948 1.00 36.50 248 VAL A C 1
ATOM 1906 O O . VAL A 1 248 ? -34.768 -8.370 -26.721 1.00 36.50 248 VAL A O 1
ATOM 1909 N N . GLU A 1 249 ? -33.419 -9.956 -25.793 1.00 29.75 249 GLU A N 1
ATOM 1910 C CA . GLU A 1 249 ? -32.309 -10.328 -26.754 1.00 29.75 249 GLU A CA 1
ATOM 1911 C C . GLU A 1 249 ? -31.898 -9.431 -27.962 1.00 29.75 249 GLU A C 1
ATOM 1913 O O . GLU A 1 249 ? -32.742 -8.847 -28.618 1.00 29.75 249 GLU A O 1
ATOM 1918 N N . ALA A 1 250 ? -30.650 -9.327 -28.466 1.00 32.72 250 ALA A N 1
ATOM 1919 C CA . ALA A 1 250 ? -29.354 -10.035 -28.343 1.00 32.72 250 ALA A CA 1
ATOM 1920 C C . ALA A 1 250 ? -28.225 -9.228 -29.095 1.00 32.72 250 ALA A C 1
ATOM 1922 O O . ALA A 1 250 ? -28.553 -8.317 -29.855 1.00 32.72 250 ALA A O 1
ATOM 1923 N N . PRO A 1 251 ? -26.910 -9.531 -28.908 1.00 43.28 251 PRO A N 1
ATOM 1924 C CA . PRO A 1 251 ? -25.726 -8.880 -29.551 1.00 43.28 251 PRO A CA 1
ATOM 1925 C C . PRO A 1 251 ? -25.428 -9.483 -30.962 1.00 43.28 251 PRO A C 1
ATOM 1927 O O . PRO A 1 251 ? -26.263 -10.285 -31.381 1.00 43.28 251 PRO A O 1
ATOM 1930 N N . PRO A 1 252 ? -24.309 -9.239 -31.721 1.00 40.25 252 PRO A N 1
ATOM 1931 C CA . PRO A 1 252 ? -23.018 -8.541 -31.468 1.00 40.25 252 PRO A CA 1
ATOM 1932 C C . PRO A 1 252 ? -22.487 -7.656 -32.649 1.00 40.25 252 PRO A C 1
ATOM 1934 O O . PRO A 1 252 ? -23.151 -7.537 -33.672 1.00 40.25 252 PRO A O 1
ATOM 1937 N N . ALA A 1 253 ? -21.279 -7.066 -32.535 1.00 33.97 253 ALA A N 1
ATOM 1938 C CA . ALA A 1 253 ? -20.180 -7.183 -33.529 1.00 33.97 253 ALA A CA 1
ATOM 1939 C C . ALA A 1 253 ? -18.991 -6.231 -33.253 1.00 33.97 253 ALA A C 1
ATOM 1941 O O . ALA A 1 253 ? -19.143 -5.019 -33.116 1.00 33.97 253 ALA A O 1
ATOM 1942 N N . GLU A 1 254 ? -17.799 -6.825 -33.232 1.00 30.62 254 GLU A N 1
ATOM 1943 C CA . GLU A 1 254 ? -16.485 -6.208 -33.425 1.00 30.62 254 GLU A CA 1
ATOM 1944 C C . GLU A 1 254 ? -16.380 -5.534 -34.807 1.00 30.62 254 GLU A C 1
ATOM 1946 O O . GLU A 1 254 ? -16.869 -6.090 -35.789 1.00 30.62 254 GLU A O 1
ATOM 1951 N N . ASN A 1 255 ? -15.658 -4.411 -34.918 1.00 30.83 255 ASN A N 1
ATOM 1952 C CA . ASN A 1 255 ? -14.526 -4.356 -35.848 1.00 30.83 255 ASN A CA 1
ATOM 1953 C C . ASN A 1 255 ? -13.596 -3.163 -35.602 1.00 30.83 255 ASN A C 1
ATOM 1955 O O . ASN A 1 255 ? -14.013 -2.046 -35.298 1.00 30.83 255 ASN A O 1
ATOM 1959 N N . GLU A 1 256 ? -12.317 -3.470 -35.749 1.00 29.22 256 GLU A N 1
ATOM 1960 C CA . GLU A 1 256 ? -11.160 -2.597 -35.679 1.00 29.22 256 GLU A CA 1
ATOM 1961 C C . GLU A 1 256 ? -11.052 -1.672 -36.910 1.00 29.22 256 GLU A C 1
ATOM 1963 O O . GLU A 1 256 ? -11.703 -1.881 -37.933 1.00 29.22 256 GLU A O 1
ATOM 1968 N N . GLN A 1 257 ? -10.104 -0.727 -36.810 1.00 32.25 257 GLN A N 1
ATOM 1969 C CA . GLN A 1 257 ? -9.029 -0.459 -37.790 1.00 32.25 257 GLN A CA 1
ATOM 1970 C C . GLN A 1 257 ? -8.918 0.993 -38.322 1.00 32.25 257 GLN A C 1
ATOM 1972 O O . GLN A 1 257 ? -9.725 1.435 -39.128 1.00 32.25 257 GLN A O 1
ATOM 1977 N N . SER A 1 258 ? -7.823 1.653 -37.879 1.00 28.86 258 SER A N 1
ATOM 1978 C CA . SER A 1 258 ? -6.806 2.432 -38.644 1.00 28.86 258 SER A CA 1
ATOM 1979 C C . SER A 1 258 ? -7.238 3.674 -39.456 1.00 28.86 258 SER A C 1
ATOM 1981 O O . SER A 1 258 ? -8.265 3.648 -40.108 1.00 28.86 258 SER A O 1
ATOM 1983 N N . ALA A 1 259 ? -6.503 4.789 -39.612 1.00 31.16 259 ALA A N 1
ATOM 1984 C CA . ALA A 1 259 ? -5.161 5.337 -39.290 1.00 31.16 259 ALA A CA 1
ATOM 1985 C C . ALA A 1 259 ? -5.152 6.820 -39.833 1.00 31.16 259 ALA A C 1
ATOM 1987 O O . ALA A 1 259 ? -6.222 7.267 -40.247 1.00 31.16 259 ALA A O 1
ATOM 1988 N N . PRO A 1 260 ? -4.024 7.530 -40.097 1.00 41.34 260 PRO A N 1
ATOM 1989 C CA . PRO A 1 260 ? -2.883 8.003 -39.285 1.00 41.34 260 PRO A CA 1
ATOM 1990 C C . PRO A 1 260 ? -2.715 9.567 -39.264 1.00 41.34 260 PRO A C 1
ATOM 1992 O O . PRO A 1 260 ? -3.592 10.296 -39.714 1.00 41.34 260 PRO A O 1
ATOM 1995 N N . GLU A 1 261 ? -1.583 10.026 -38.697 1.00 34.09 261 GLU A N 1
ATOM 1996 C CA . GLU A 1 261 ? -1.060 11.386 -38.370 1.00 34.09 261 GLU A CA 1
ATOM 1997 C C . GLU A 1 261 ? -1.019 12.456 -39.499 1.00 34.09 261 GLU A C 1
ATOM 1999 O O . GLU A 1 261 ? -1.289 12.149 -40.661 1.00 34.09 261 GLU A O 1
ATOM 2004 N N . PRO A 1 262 ? -0.630 13.715 -39.175 1.00 39.69 262 PRO A N 1
ATOM 2005 C CA . PRO A 1 262 ? 0.767 14.090 -39.454 1.00 39.69 262 PRO A CA 1
ATOM 2006 C C . PRO A 1 262 ? 1.489 14.943 -38.383 1.00 39.69 262 PRO A C 1
ATOM 2008 O O . PRO A 1 262 ? 0.892 15.533 -37.484 1.00 39.69 262 PRO A O 1
ATOM 2011 N N . GLU A 1 263 ? 2.811 14.931 -38.555 1.00 32.72 263 GLU A N 1
ATOM 2012 C CA . GLU A 1 263 ? 3.946 15.498 -37.818 1.00 32.72 263 GLU A CA 1
ATOM 2013 C C . GLU A 1 263 ? 4.027 17.040 -37.833 1.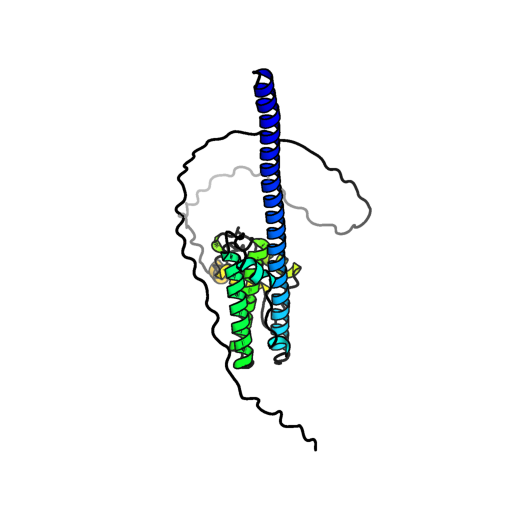00 32.72 263 GLU A C 1
ATOM 2015 O O . GLU A 1 263 ? 3.580 17.664 -38.791 1.00 32.72 263 GLU A O 1
ATOM 2020 N N . GLU A 1 264 ? 4.700 17.635 -36.834 1.00 35.12 264 GLU A N 1
ATOM 2021 C CA . GLU A 1 264 ? 5.436 18.906 -36.980 1.00 35.12 264 GLU A CA 1
ATOM 2022 C C . GLU A 1 264 ? 6.727 18.922 -36.127 1.00 35.12 264 GLU A C 1
ATOM 2024 O O . GLU A 1 264 ? 6.834 18.271 -35.084 1.00 35.12 264 GLU A O 1
ATOM 2029 N N . ASP A 1 265 ? 7.701 19.669 -36.650 1.00 30.72 265 ASP A N 1
ATOM 2030 C CA . ASP A 1 265 ? 9.162 19.604 -36.521 1.00 30.72 265 ASP A CA 1
ATOM 2031 C C . ASP A 1 265 ? 9.829 20.168 -35.237 1.00 30.72 265 ASP A C 1
ATOM 2033 O O . ASP A 1 265 ? 9.443 21.189 -34.674 1.00 30.72 265 ASP A O 1
ATOM 2037 N N . VAL A 1 266 ? 10.909 19.475 -34.846 1.00 32.97 266 VAL A N 1
ATOM 2038 C CA . VAL A 1 266 ? 12.323 19.872 -34.585 1.00 32.97 266 VAL A CA 1
ATOM 2039 C C . VAL A 1 266 ? 12.716 21.301 -34.123 1.00 32.97 266 VAL A C 1
ATOM 2041 O O . VAL A 1 266 ? 12.512 22.279 -34.830 1.00 32.97 266 VAL A O 1
ATOM 2044 N N . ALA A 1 267 ? 13.492 21.362 -33.018 1.00 34.66 267 ALA A N 1
ATOM 2045 C CA . ALA A 1 267 ? 14.705 22.198 -32.794 1.00 34.66 267 ALA A CA 1
ATOM 2046 C C . ALA A 1 267 ? 15.385 21.754 -31.464 1.00 34.66 267 ALA A C 1
ATOM 2048 O O . ALA A 1 267 ? 14.792 21.886 -30.398 1.00 34.66 267 ALA A O 1
ATOM 2049 N N . GLU A 1 268 ? 16.445 20.935 -31.446 1.00 33.41 268 GLU A N 1
ATOM 2050 C CA . GLU A 1 268 ? 17.892 21.224 -31.590 1.00 33.41 268 GLU A CA 1
ATOM 2051 C C . GLU A 1 268 ? 18.532 22.042 -30.438 1.00 33.41 268 GLU A C 1
ATOM 2053 O O . GLU A 1 268 ? 18.186 23.200 -30.232 1.00 33.41 268 GLU A O 1
ATOM 2058 N N . ALA A 1 269 ? 19.488 21.433 -29.711 1.00 32.44 269 ALA A N 1
ATOM 2059 C CA . ALA A 1 269 ? 20.733 22.064 -29.228 1.00 32.44 269 ALA A CA 1
ATOM 2060 C C . ALA A 1 269 ? 21.627 21.054 -28.472 1.00 32.44 269 ALA A C 1
ATOM 2062 O O . ALA A 1 269 ? 21.341 20.640 -27.347 1.00 32.44 269 ALA A O 1
ATOM 2063 N N . SER A 1 270 ? 22.731 20.688 -29.122 1.00 33.72 270 SER A N 1
ATOM 2064 C CA . SER A 1 270 ? 23.863 19.903 -28.623 1.00 33.72 270 SER A CA 1
ATOM 2065 C C . SER A 1 270 ? 24.672 20.617 -27.537 1.00 33.72 270 SER A C 1
ATOM 2067 O O . SER A 1 270 ? 24.798 21.839 -27.568 1.00 33.72 270 SER A O 1
ATOM 2069 N N . GLN A 1 271 ? 25.349 19.842 -26.682 1.00 33.69 271 GLN A N 1
ATOM 2070 C CA . GLN A 1 271 ? 26.754 20.088 -26.338 1.00 33.69 271 GLN A CA 1
ATOM 2071 C C . GLN A 1 271 ? 27.433 18.804 -25.836 1.00 33.69 271 GLN A C 1
ATOM 2073 O O . GLN A 1 271 ? 26.925 18.081 -24.983 1.00 33.69 271 GLN A O 1
ATOM 2078 N N . GLU A 1 272 ? 28.584 18.547 -26.440 1.00 32.59 272 GLU A N 1
ATOM 2079 C CA . GLU A 1 272 ? 29.492 17.414 -26.313 1.00 32.59 272 GLU A CA 1
ATOM 2080 C C . GLU A 1 272 ? 30.730 17.885 -25.530 1.00 32.59 272 GLU A C 1
ATOM 2082 O O . GLU A 1 272 ? 31.223 18.977 -25.808 1.00 32.59 272 GLU A O 1
ATOM 2087 N N . ALA A 1 273 ? 31.220 17.098 -24.562 1.00 32.34 273 ALA A N 1
ATOM 2088 C CA . ALA A 1 273 ? 32.611 17.132 -24.085 1.00 32.34 273 ALA A CA 1
ATOM 2089 C C . ALA A 1 273 ? 32.929 15.918 -23.179 1.00 32.34 273 ALA A C 1
ATOM 2091 O O . ALA A 1 273 ? 32.500 15.848 -22.031 1.00 32.34 273 ALA A O 1
ATOM 2092 N N . GLU A 1 274 ? 33.642 14.975 -23.794 1.00 36.00 274 GLU A N 1
ATOM 2093 C CA . GLU A 1 274 ? 34.633 13.963 -23.376 1.00 36.00 274 GLU A CA 1
ATOM 2094 C C . GLU A 1 274 ? 34.856 13.454 -21.921 1.00 36.00 274 GLU A C 1
ATOM 2096 O O . GLU A 1 274 ? 34.620 14.147 -20.933 1.00 36.00 274 GLU A O 1
ATOM 2101 N N . PRO A 1 275 ? 35.376 12.204 -21.787 1.00 37.59 275 PRO A N 1
ATOM 2102 C CA . PRO A 1 275 ? 35.469 11.461 -20.532 1.00 37.59 275 PRO A CA 1
ATOM 2103 C C . PRO A 1 275 ? 36.819 11.631 -19.814 1.00 37.59 275 PRO A C 1
ATOM 2105 O O . PRO A 1 275 ? 37.879 11.625 -20.436 1.00 37.59 275 PRO A O 1
ATOM 2108 N N . VAL A 1 276 ? 36.796 11.640 -18.478 1.00 35.88 276 VAL A N 1
ATOM 2109 C CA . VAL A 1 276 ? 37.988 11.388 -17.654 1.00 35.88 276 VAL A CA 1
ATOM 2110 C C . VAL A 1 276 ? 37.863 10.001 -17.037 1.00 35.88 276 VAL A C 1
ATOM 2112 O O . VAL A 1 276 ? 37.003 9.741 -16.197 1.00 35.88 276 VAL A O 1
ATOM 2115 N N . VAL A 1 277 ? 38.728 9.105 -17.503 1.00 35.59 277 VAL A N 1
ATOM 2116 C CA . VAL A 1 277 ? 39.047 7.827 -16.871 1.00 35.59 277 VAL A CA 1
ATOM 2117 C C . VAL A 1 277 ? 40.024 8.124 -15.739 1.00 35.59 277 VAL A C 1
ATOM 2119 O O . VAL A 1 277 ? 41.083 8.688 -16.000 1.00 35.59 277 VAL A O 1
ATOM 2122 N N . ASP A 1 278 ? 39.710 7.697 -14.518 1.00 33.81 278 ASP A N 1
ATOM 2123 C CA . ASP A 1 278 ? 40.758 7.398 -13.546 1.00 33.81 278 ASP A CA 1
ATOM 2124 C C . ASP A 1 278 ? 40.480 6.049 -12.879 1.00 33.81 278 ASP A C 1
ATOM 2126 O O . ASP A 1 278 ? 39.399 5.780 -12.346 1.00 33.81 278 ASP A O 1
ATOM 2130 N N . ASN A 1 279 ? 41.464 5.168 -13.017 1.00 34.31 279 ASN A N 1
ATOM 2131 C CA . ASN A 1 279 ? 41.470 3.802 -12.528 1.00 34.31 279 ASN A CA 1
ATOM 2132 C C . ASN A 1 279 ? 41.827 3.812 -11.041 1.00 34.31 279 ASN A C 1
ATOM 2134 O O . ASN A 1 279 ? 42.946 4.159 -10.676 1.00 34.31 279 ASN A O 1
ATOM 2138 N N . ALA A 1 280 ? 40.941 3.291 -10.199 1.00 33.69 280 ALA A N 1
ATOM 2139 C CA . ALA A 1 280 ? 41.331 2.755 -8.901 1.00 33.69 280 ALA A CA 1
ATOM 2140 C C . ALA A 1 280 ? 40.727 1.358 -8.747 1.00 33.69 280 ALA A C 1
ATOM 2142 O O . ALA A 1 280 ? 39.603 1.168 -8.285 1.00 33.69 280 ALA A O 1
ATOM 2143 N N . VAL A 1 281 ? 41.506 0.375 -9.197 1.00 39.69 281 VAL A N 1
ATOM 2144 C CA . VAL A 1 281 ? 41.352 -1.038 -8.859 1.00 39.69 281 VAL A CA 1
ATOM 2145 C C . VAL A 1 281 ? 41.493 -1.168 -7.343 1.00 39.69 281 VAL A C 1
ATOM 2147 O O . VAL A 1 281 ? 42.561 -0.914 -6.793 1.00 39.69 281 VAL A O 1
ATOM 2150 N N . ALA A 1 282 ? 40.417 -1.565 -6.669 1.00 35.53 282 ALA A N 1
ATOM 2151 C CA . ALA A 1 282 ? 40.465 -2.069 -5.305 1.00 35.53 282 ALA A CA 1
ATOM 2152 C C . ALA A 1 282 ? 40.115 -3.559 -5.348 1.00 35.53 282 ALA A C 1
ATOM 2154 O O . ALA A 1 282 ? 38.947 -3.940 -5.425 1.00 35.53 282 ALA A O 1
ATOM 2155 N N . GLU A 1 283 ? 41.145 -4.403 -5.345 1.00 42.88 283 GLU A N 1
ATOM 2156 C CA . GLU A 1 283 ? 41.014 -5.819 -5.011 1.00 42.88 283 GLU A CA 1
ATOM 2157 C C . GLU A 1 283 ? 40.554 -5.951 -3.548 1.00 42.88 283 GLU A C 1
ATOM 2159 O O . GLU A 1 283 ? 41.178 -5.360 -2.662 1.00 42.88 283 GLU A O 1
ATOM 2164 N N . PRO A 1 284 ? 39.513 -6.739 -3.232 1.00 47.03 284 PRO A N 1
ATOM 2165 C CA . PRO A 1 284 ? 39.318 -7.208 -1.873 1.00 47.03 284 PRO A CA 1
ATOM 2166 C C . PRO A 1 284 ? 40.108 -8.505 -1.658 1.00 47.03 284 PRO A C 1
ATOM 2168 O O . PRO A 1 284 ? 39.724 -9.583 -2.114 1.00 47.03 284 PRO A O 1
ATOM 2171 N N . THR A 1 285 ? 41.204 -8.396 -0.910 1.00 39.03 285 THR A N 1
ATOM 2172 C CA . THR A 1 285 ? 41.887 -9.518 -0.255 1.00 39.03 285 THR A CA 1
ATOM 2173 C C . THR A 1 285 ? 40.891 -10.322 0.600 1.00 39.03 285 THR A C 1
ATOM 2175 O O . THR A 1 285 ? 40.216 -9.731 1.448 1.00 39.03 285 THR A O 1
ATOM 2178 N N . PRO A 1 286 ? 40.793 -11.657 0.452 1.00 46.81 286 PRO A N 1
ATOM 2179 C CA . PRO A 1 286 ? 39.980 -12.484 1.338 1.00 46.81 286 PRO A CA 1
ATOM 2180 C C . PRO A 1 286 ? 40.664 -12.679 2.702 1.00 46.81 286 PRO A C 1
ATOM 2182 O O . PRO A 1 286 ? 41.837 -13.042 2.785 1.00 46.81 286 PRO A O 1
ATOM 2185 N N . ALA A 1 287 ? 39.914 -12.455 3.783 1.00 50.09 287 ALA A N 1
ATOM 2186 C CA . ALA A 1 287 ? 40.342 -12.743 5.151 1.00 50.09 287 ALA A CA 1
ATOM 2187 C C . ALA A 1 287 ? 40.429 -14.267 5.408 1.00 50.09 287 ALA A C 1
ATOM 2189 O O . ALA A 1 287 ? 39.613 -15.022 4.869 1.00 50.09 287 ALA A O 1
ATOM 2190 N N . PRO A 1 288 ? 41.383 -14.741 6.233 1.00 49.19 288 PRO A N 1
ATOM 2191 C CA . PRO A 1 288 ? 41.576 -16.164 6.476 1.00 49.19 288 PRO A CA 1
ATOM 2192 C C . PRO A 1 288 ? 40.544 -16.743 7.453 1.00 49.19 288 PRO A C 1
ATOM 2194 O O . PRO A 1 288 ? 40.179 -16.138 8.460 1.00 49.19 288 PRO A O 1
ATOM 2197 N N . LEU A 1 289 ? 40.131 -17.973 7.146 1.00 47.06 289 LEU A N 1
ATOM 2198 C CA . LEU A 1 289 ? 39.383 -18.890 8.001 1.00 47.06 289 LEU A CA 1
ATOM 2199 C C . LEU A 1 289 ? 40.264 -19.416 9.147 1.00 47.06 289 LEU A C 1
ATOM 2201 O O . LEU A 1 289 ? 41.267 -20.076 8.888 1.00 47.06 289 LEU A O 1
ATOM 2205 N N . ALA A 1 290 ? 39.842 -19.187 10.391 1.00 36.75 290 ALA A N 1
ATOM 2206 C CA . ALA A 1 290 ? 40.113 -19.988 11.596 1.00 36.75 290 ALA A CA 1
ATOM 2207 C C . ALA A 1 290 ? 39.294 -19.361 12.747 1.00 36.75 290 ALA A C 1
ATOM 2209 O O . ALA A 1 290 ? 39.286 -18.145 12.876 1.00 36.75 290 ALA A O 1
ATOM 2210 N N . GLY A 1 291 ? 38.567 -20.049 13.620 1.00 34.44 291 GLY A N 1
ATOM 2211 C CA . GLY A 1 291 ? 38.330 -21.464 13.837 1.00 34.44 291 GLY A CA 1
ATOM 2212 C C . GLY A 1 291 ? 37.352 -21.626 15.016 1.00 34.44 291 GLY A C 1
ATOM 2213 O O . GLY A 1 291 ? 37.242 -20.747 15.861 1.00 34.44 291 GLY A O 1
ATOM 2214 N N . ASP A 1 292 ? 36.652 -22.755 14.989 1.00 36.62 292 ASP A N 1
ATOM 2215 C CA . ASP A 1 292 ? 36.258 -23.639 16.094 1.00 36.62 292 ASP A CA 1
ATOM 2216 C C . ASP A 1 292 ? 35.428 -23.182 17.323 1.00 36.62 292 ASP A C 1
ATOM 2218 O O . ASP A 1 292 ? 35.629 -22.145 17.944 1.00 36.62 292 ASP A O 1
ATOM 2222 N N . ALA A 1 293 ? 34.571 -24.134 17.718 1.00 40.47 293 ALA A N 1
ATOM 2223 C CA . ALA A 1 293 ? 33.934 -24.370 19.016 1.00 40.47 293 ALA A CA 1
ATOM 2224 C C . ALA A 1 293 ? 32.801 -23.442 19.513 1.00 40.47 293 ALA A C 1
ATOM 2226 O O . ALA A 1 293 ? 33.028 -22.432 20.169 1.00 40.47 293 ALA A O 1
ATOM 2227 N N . ALA A 1 294 ? 31.548 -23.908 19.371 1.00 38.59 294 ALA A N 1
ATOM 2228 C CA . ALA A 1 294 ? 30.737 -24.376 20.515 1.00 38.59 294 ALA A CA 1
ATOM 2229 C C . ALA A 1 294 ? 29.296 -24.741 20.089 1.00 38.59 294 ALA A C 1
ATOM 2231 O O . ALA A 1 294 ? 28.442 -23.883 19.875 1.00 38.59 294 ALA A O 1
ATOM 2232 N N . GLN A 1 295 ? 29.000 -26.043 20.022 1.00 46.62 295 GLN A N 1
ATOM 2233 C CA . GLN A 1 295 ? 27.630 -26.568 20.039 1.00 46.62 295 GLN A CA 1
ATOM 2234 C C . GLN A 1 295 ? 27.076 -26.549 21.473 1.00 46.62 295 GLN A C 1
ATOM 2236 O O . GLN A 1 295 ? 27.713 -27.124 22.358 1.00 46.62 295 GLN A O 1
ATOM 2241 N N . PRO A 1 296 ? 25.850 -26.056 21.718 1.00 50.69 296 PRO A N 1
ATOM 2242 C CA . PRO A 1 296 ? 25.080 -26.479 22.873 1.00 50.69 296 PRO A CA 1
ATOM 2243 C C . PRO A 1 296 ? 24.182 -27.671 22.515 1.00 50.69 296 PRO A C 1
ATOM 2245 O O . PRO A 1 296 ? 23.399 -27.676 21.563 1.00 50.69 296 PRO A O 1
ATOM 2248 N N . SER A 1 297 ? 24.340 -28.711 23.322 1.00 48.50 297 SER A N 1
ATOM 2249 C CA . SER A 1 297 ? 23.694 -30.011 23.251 1.00 48.50 297 SER A CA 1
ATOM 2250 C C . SER A 1 297 ? 22.178 -29.946 23.487 1.00 48.50 297 SER A C 1
ATOM 2252 O O . SER A 1 297 ? 21.672 -29.351 24.437 1.00 48.50 297 SER A O 1
ATOM 2254 N N . ARG A 1 298 ? 21.432 -30.646 22.623 1.00 42.50 298 ARG A N 1
ATOM 2255 C CA . ARG A 1 298 ? 20.001 -30.937 22.781 1.00 42.50 298 ARG A CA 1
ATOM 2256 C C . ARG A 1 298 ? 19.777 -31.805 24.021 1.00 42.50 298 ARG A C 1
ATOM 2258 O O . ARG A 1 298 ? 20.079 -33.000 24.009 1.00 42.50 298 ARG A O 1
ATOM 2265 N N . ARG A 1 299 ? 19.176 -31.242 25.073 1.00 51.31 299 ARG A N 1
ATOM 2266 C CA . ARG A 1 299 ? 18.695 -32.026 26.217 1.00 51.31 299 ARG A CA 1
ATOM 2267 C C . ARG A 1 299 ? 17.329 -32.637 25.895 1.00 51.31 299 ARG A C 1
ATOM 2269 O O . ARG A 1 299 ? 16.360 -31.953 25.583 1.00 51.31 299 ARG A O 1
ATOM 2276 N N . ARG A 1 300 ? 17.307 -33.969 25.935 1.00 53.72 300 ARG A N 1
ATOM 2277 C CA . ARG A 1 300 ? 16.178 -34.867 25.677 1.00 53.72 300 ARG A CA 1
ATOM 2278 C C . ARG A 1 300 ? 14.952 -34.577 26.550 1.00 53.72 300 ARG A C 1
ATOM 2280 O O . ARG A 1 300 ? 15.056 -34.500 27.771 1.00 53.72 300 ARG A O 1
ATOM 2287 N N . ARG A 1 301 ? 13.786 -34.638 25.897 1.00 48.28 301 ARG A N 1
ATOM 2288 C CA . ARG A 1 301 ? 12.500 -35.086 26.456 1.00 48.28 301 ARG A CA 1
ATOM 2289 C C . ARG A 1 301 ? 12.684 -36.322 27.348 1.00 48.28 301 ARG A C 1
ATOM 2291 O O . ARG A 1 301 ? 13.222 -37.334 26.894 1.00 48.28 301 ARG A O 1
ATOM 2298 N N . ARG A 1 302 ? 12.103 -36.300 28.547 1.00 55.09 302 ARG A N 1
ATOM 2299 C CA . ARG A 1 302 ? 11.593 -37.508 29.206 1.00 55.09 302 ARG A CA 1
ATOM 2300 C C . ARG A 1 302 ? 10.131 -37.287 29.568 1.00 55.09 302 ARG A C 1
ATOM 2302 O O . ARG A 1 302 ? 9.805 -36.378 30.317 1.00 55.09 302 ARG A O 1
ATOM 2309 N N . ARG A 1 303 ? 9.291 -38.143 28.985 1.00 53.59 303 ARG A N 1
ATOM 2310 C CA . ARG A 1 303 ? 7.949 -38.483 29.458 1.00 53.59 303 ARG A CA 1
ATOM 2311 C C . ARG A 1 303 ? 8.035 -38.989 30.901 1.00 53.59 303 ARG A C 1
ATOM 2313 O O . ARG A 1 303 ? 8.864 -39.865 31.164 1.00 53.59 303 ARG A O 1
ATOM 2320 N N . ARG A 1 304 ? 7.131 -38.530 31.755 1.00 57.97 304 ARG A N 1
ATOM 2321 C CA . ARG A 1 304 ? 6.214 -39.365 32.535 1.00 57.97 304 ARG A CA 1
ATOM 2322 C C . ARG A 1 304 ? 5.030 -38.513 32.950 1.00 57.97 304 ARG A C 1
ATOM 2324 O O . ARG A 1 304 ? 5.285 -37.343 33.297 1.00 57.97 304 ARG A O 1
#

pLDDT: mean 72.89, std 23.78, range [28.86, 97.12]